Protein AF-A0A5N5TGI3-F1 (afdb_monomer_lite)

Secondary structure (DSSP, 8-state):
------PPP---SS--PBP-----HHHHHHHHHHHHTT--TTTHHHHHHHHHHHHS--SSEEEEEEESS-SS--TT--S-EEEEEEEEEE-SSSSEEEEEEEEEEE--HHHHHHHGGGTT-EEEEEGGGEEEBSS-S-TTS-HHHHHHHHHHHHHIIIIIS-TTTTTTT-----HHHHHHHH-

Radius of gyration: 18.08 Å; chains: 1; bounding box: 42×39×51 Å

pLDDT: mean 83.84, std 17.06, range [30.98, 98.06]

Organism: NCBI:txid96803

Structure (mmCIF, N/CA/C/O backbone):
data_AF-A0A5N5TGI3-F1
#
_entry.id   AF-A0A5N5TGI3-F1
#
loop_
_atom_site.group_PDB
_atom_site.id
_atom_site.type_symbol
_atom_site.label_atom_id
_atom_site.label_alt_id
_atom_site.label_comp_id
_atom_site.label_asym_id
_atom_site.label_entity_id
_atom_site.label_seq_id
_atom_site.pdbx_PDB_ins_code
_atom_site.Cartn_x
_atom_site.Cartn_y
_atom_site.Cartn_z
_atom_site.occupancy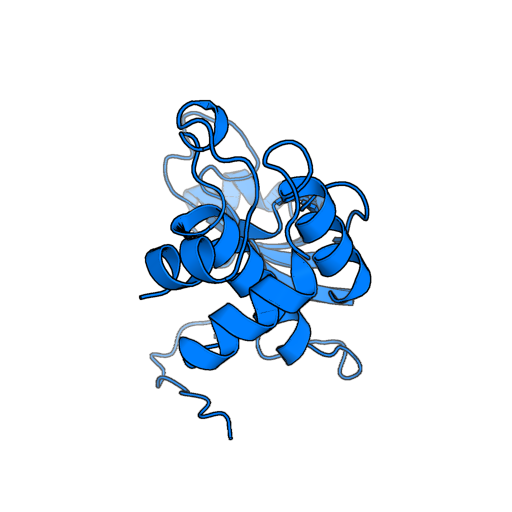
_atom_site.B_iso_or_equiv
_atom_site.auth_seq_id
_atom_site.auth_comp_id
_atom_site.auth_asym_id
_atom_site.auth_atom_id
_atom_site.pdbx_PDB_model_num
ATOM 1 N N . MET A 1 1 ? -19.836 -9.919 -7.451 1.00 32.06 1 MET A N 1
ATOM 2 C CA . MET A 1 1 ? -19.953 -9.987 -8.929 1.00 32.06 1 MET A CA 1
ATOM 3 C C . MET A 1 1 ? -19.371 -8.681 -9.442 1.00 32.06 1 MET A C 1
ATOM 5 O O . MET A 1 1 ? -20.101 -7.710 -9.602 1.00 32.06 1 MET A O 1
ATOM 9 N N . GLU A 1 2 ? -18.046 -8.618 -9.529 1.00 34.22 2 GLU A N 1
ATOM 10 C CA . GLU A 1 2 ? -17.309 -7.374 -9.770 1.00 34.22 2 GLU A CA 1
ATOM 11 C C . GLU A 1 2 ? -17.421 -6.935 -11.227 1.00 34.22 2 GLU A C 1
ATOM 13 O O . GLU A 1 2 ? -17.374 -7.743 -12.157 1.00 34.22 2 GLU A O 1
ATOM 18 N N . LYS A 1 3 ? -17.624 -5.631 -11.418 1.00 42.22 3 LYS A N 1
ATOM 19 C CA . LYS A 1 3 ? -17.668 -4.986 -12.727 1.00 42.22 3 LYS A CA 1
ATOM 20 C C . LYS A 1 3 ? -16.356 -4.242 -12.934 1.00 42.22 3 LYS A C 1
ATOM 22 O O . LYS A 1 3 ? -16.200 -3.121 -12.467 1.00 42.22 3 LYS A O 1
ATOM 27 N N . PHE A 1 4 ? -15.436 -4.860 -13.664 1.00 36.94 4 PHE A N 1
ATOM 28 C CA . PHE A 1 4 ? -14.255 -4.181 -14.188 1.00 36.94 4 PHE A CA 1
ATOM 29 C C . PHE A 1 4 ? -14.679 -3.171 -15.266 1.00 36.94 4 PHE A C 1
ATOM 31 O O . PHE A 1 4 ? -15.306 -3.541 -16.262 1.00 36.94 4 PHE A O 1
ATOM 38 N N . CYS A 1 5 ? -14.346 -1.893 -15.075 1.00 35.75 5 CYS A N 1
ATOM 39 C CA . CYS A 1 5 ? -14.505 -0.856 -16.094 1.00 35.75 5 CYS A CA 1
ATOM 40 C C . CYS A 1 5 ? -13.161 -0.617 -16.791 1.00 35.75 5 CYS A C 1
ATOM 42 O O . CYS A 1 5 ? -12.246 -0.046 -16.206 1.00 35.75 5 CYS A O 1
ATOM 44 N N . ASN A 1 6 ? -13.065 -1.025 -18.059 1.00 35.66 6 ASN A N 1
ATOM 45 C CA . ASN A 1 6 ? -11.975 -0.637 -18.954 1.00 35.66 6 ASN A CA 1
ATOM 46 C C . ASN A 1 6 ? -12.346 0.678 -19.656 1.00 35.66 6 ASN A C 1
ATOM 48 O O . ASN A 1 6 ? -13.255 0.695 -20.488 1.00 35.66 6 ASN A O 1
ATOM 52 N N . GLU A 1 7 ? -11.648 1.773 -19.359 1.00 36.44 7 GLU A N 1
ATOM 53 C CA . GLU A 1 7 ? -11.783 3.021 -20.122 1.00 36.44 7 GLU A CA 1
ATOM 54 C C . GLU A 1 7 ? -10.901 3.007 -21.386 1.00 36.44 7 GLU A C 1
ATOM 56 O O . GLU A 1 7 ? -9.747 2.573 -21.376 1.00 36.44 7 GLU A O 1
ATOM 61 N N . HIS A 1 8 ? -11.476 3.456 -22.510 1.00 34.31 8 HIS A N 1
ATOM 62 C CA . HIS A 1 8 ? -10.884 3.399 -23.850 1.00 34.31 8 HIS A CA 1
ATOM 63 C C . HIS A 1 8 ? -9.869 4.524 -24.147 1.00 34.31 8 HIS A C 1
ATOM 65 O O . HIS A 1 8 ? -9.963 5.653 -23.681 1.00 34.31 8 HIS A O 1
ATOM 71 N N . VAL A 1 9 ? -8.913 4.153 -25.002 1.00 37.53 9 VAL A N 1
ATOM 72 C CA . VAL A 1 9 ? -7.556 4.683 -25.222 1.00 37.53 9 VAL A CA 1
ATOM 73 C C . VAL A 1 9 ? -7.462 5.908 -26.148 1.00 37.53 9 VAL A C 1
ATOM 75 O O . VAL A 1 9 ? -8.116 5.961 -27.186 1.00 37.53 9 VAL A O 1
ATOM 78 N N . SER A 1 10 ? -6.501 6.799 -25.860 1.00 30.98 10 SER A N 1
ATOM 79 C CA . SER A 1 10 ? -5.775 7.600 -26.866 1.00 30.98 10 SER A CA 1
ATOM 80 C C . SER A 1 10 ? -4.310 7.148 -26.910 1.00 30.98 10 SER A C 1
ATOM 82 O O . SER A 1 10 ? -3.642 7.100 -25.882 1.00 30.98 10 SER A O 1
ATOM 84 N N . GLN A 1 11 ? -3.833 6.750 -28.092 1.00 40.31 11 GLN A N 1
ATOM 85 C CA . GLN A 1 11 ? -2.533 6.103 -28.297 1.00 40.31 11 GLN A CA 1
ATOM 86 C C . GLN A 1 11 ? -1.359 7.088 -28.168 1.00 40.31 11 GLN A C 1
ATOM 88 O O . GLN A 1 11 ? -1.268 8.048 -28.932 1.00 40.31 11 GLN A O 1
ATOM 93 N N . SER A 1 12 ? -0.403 6.787 -27.284 1.00 33.88 12 SER A N 1
ATOM 94 C CA . SER A 1 12 ? 0.964 7.323 -27.343 1.00 33.88 12 SER A CA 1
ATOM 95 C C . SER A 1 12 ? 1.976 6.252 -26.901 1.00 33.88 12 SER A C 1
ATOM 97 O O . SER A 1 12 ? 1.602 5.246 -26.302 1.00 33.88 12 SER A O 1
ATOM 99 N N . LYS A 1 13 ? 3.244 6.395 -27.302 1.00 40.88 13 LYS A N 1
ATOM 100 C CA . LYS A 1 13 ? 4.298 5.378 -27.139 1.00 40.88 13 LYS A CA 1
ATOM 101 C C . LYS A 1 13 ? 4.434 4.969 -25.660 1.00 40.88 13 LYS A C 1
ATOM 103 O O . LYS A 1 13 ? 4.725 5.819 -24.831 1.00 40.88 13 LYS A O 1
ATOM 108 N N . ASN A 1 14 ? 4.261 3.671 -25.392 1.00 49.94 14 ASN A N 1
ATOM 109 C CA . ASN A 1 14 ? 4.130 3.007 -24.083 1.00 49.94 14 ASN A CA 1
ATOM 110 C C . ASN A 1 14 ? 2.773 3.233 -23.386 1.00 49.94 14 ASN A C 1
ATOM 112 O O . ASN A 1 14 ? 2.675 3.928 -22.380 1.00 49.94 14 ASN A O 1
ATOM 116 N N . ASN A 1 15 ? 1.724 2.580 -23.903 1.00 54.78 15 ASN A N 1
ATOM 117 C CA . ASN A 1 15 ? 0.422 2.455 -23.238 1.00 54.78 15 ASN A CA 1
ATOM 118 C C . ASN A 1 15 ? 0.537 1.555 -21.989 1.00 54.78 15 ASN A C 1
ATOM 120 O O . ASN A 1 15 ? 0.120 0.398 -22.012 1.00 54.78 15 ASN A O 1
ATOM 124 N N . LEU A 1 16 ? 1.114 2.064 -20.902 1.00 73.12 16 LEU A N 1
ATOM 125 C CA . LEU A 1 16 ? 1.028 1.412 -19.599 1.00 73.12 16 LEU A CA 1
ATOM 126 C C . LEU A 1 16 ? -0.369 1.660 -19.029 1.00 73.12 16 LEU A C 1
ATOM 128 O O . LEU A 1 16 ? -0.721 2.779 -18.662 1.00 73.12 16 LEU A O 1
ATOM 132 N N . GLN A 1 17 ? -1.183 0.612 -18.997 1.00 82.69 17 GLN A N 1
ATOM 133 C CA . GLN A 1 17 ? -2.504 0.639 -18.379 1.00 82.69 17 GLN A CA 1
ATOM 134 C C . GLN A 1 17 ? -2.372 0.241 -16.909 1.00 82.69 17 GLN A C 1
ATOM 136 O O . GLN A 1 17 ? -1.839 -0.831 -16.625 1.00 82.69 17 GLN A O 1
ATOM 141 N N . ILE A 1 18 ? -2.851 1.084 -15.994 1.00 86.31 18 ILE A N 1
ATOM 142 C CA . ILE A 1 18 ? -2.918 0.769 -14.561 1.00 86.31 18 ILE A CA 1
ATOM 143 C C . ILE A 1 18 ? -4.232 0.066 -14.224 1.00 86.31 18 ILE A C 1
ATOM 145 O O . ILE A 1 18 ? -5.259 0.354 -14.840 1.00 86.31 18 ILE A O 1
ATOM 149 N N . VAL A 1 19 ? -4.203 -0.827 -13.239 1.00 82.88 19 VAL A N 1
ATOM 150 C CA . VAL A 1 19 ? -5.418 -1.452 -12.698 1.00 82.88 19 VAL A CA 1
ATOM 151 C C . VAL A 1 19 ? -5.952 -0.592 -11.557 1.00 82.88 19 VAL A C 1
ATOM 153 O O . VAL A 1 19 ? -5.192 0.026 -10.810 1.00 82.88 19 VAL A O 1
ATOM 156 N N . ARG A 1 20 ? -7.276 -0.535 -11.446 1.00 84.00 20 ARG A N 1
ATOM 157 C CA . ARG A 1 20 ? -8.007 0.073 -10.336 1.00 84.00 20 ARG A CA 1
ATOM 158 C C . ARG A 1 20 ? -9.054 -0.921 -9.874 1.00 84.00 20 ARG A C 1
ATOM 160 O O . ARG A 1 20 ? -9.680 -1.571 -10.710 1.00 84.00 20 ARG A O 1
ATOM 167 N N . ALA A 1 21 ? -9.263 -0.996 -8.572 1.00 82.12 21 ALA A N 1
ATOM 168 C CA . ALA A 1 21 ? -10.353 -1.764 -8.000 1.00 82.12 21 ALA A CA 1
ATOM 169 C C . ALA A 1 21 ? -11.447 -0.813 -7.495 1.00 82.12 21 ALA A C 1
ATOM 171 O O . ALA A 1 21 ? -11.179 0.333 -7.128 1.00 82.12 21 ALA A O 1
ATOM 172 N N . THR A 1 22 ? -12.695 -1.271 -7.555 1.00 76.25 22 THR A N 1
ATOM 173 C CA . THR A 1 22 ? -13.863 -0.551 -7.034 1.00 76.25 22 THR A CA 1
ATOM 174 C C . THR A 1 22 ? -14.694 -1.514 -6.201 1.00 76.25 22 THR A C 1
ATOM 176 O O . THR A 1 22 ? -14.703 -2.711 -6.482 1.00 76.25 22 THR A O 1
ATOM 179 N N . TRP A 1 23 ? -15.395 -1.002 -5.189 1.00 75.69 23 TRP A N 1
ATOM 180 C CA . TRP A 1 23 ? -16.174 -1.831 -4.267 1.00 75.69 23 TRP A CA 1
ATOM 181 C C . TRP A 1 23 ? -17.540 -1.243 -3.970 1.00 75.69 23 TRP A C 1
ATOM 183 O O . TRP A 1 23 ? -17.764 -0.042 -4.130 1.00 75.69 23 TRP A O 1
ATOM 193 N N . ASP A 1 24 ? -18.422 -2.110 -3.480 1.00 75.88 24 ASP A N 1
ATOM 194 C CA . ASP A 1 24 ? -19.651 -1.706 -2.815 1.00 75.88 24 ASP A CA 1
ATOM 195 C C . ASP A 1 24 ? -19.344 -1.216 -1.380 1.00 75.88 24 ASP A C 1
ATOM 197 O O . ASP A 1 24 ? -18.581 -1.873 -0.661 1.00 75.88 24 ASP A O 1
ATOM 201 N N . PRO A 1 25 ? -19.916 -0.084 -0.929 1.00 70.12 25 PRO A N 1
ATOM 202 C CA . PRO A 1 25 ? -19.703 0.428 0.426 1.00 70.12 25 PRO A CA 1
ATOM 203 C C . PRO A 1 25 ? -20.082 -0.551 1.552 1.00 70.12 25 PRO A C 1
ATOM 205 O O . PRO A 1 25 ? -19.436 -0.557 2.599 1.00 70.12 25 PRO A O 1
ATOM 208 N N . GLN A 1 26 ? -21.098 -1.403 1.371 1.00 74.00 26 GLN A N 1
ATOM 209 C CA . GLN A 1 26 ? -21.500 -2.374 2.401 1.00 74.00 26 GLN A CA 1
ATOM 210 C C . GLN A 1 26 ? -20.441 -3.462 2.597 1.00 74.00 26 GLN A C 1
ATOM 212 O O . GLN A 1 26 ? -20.137 -3.823 3.735 1.00 74.00 26 GLN A O 1
ATOM 217 N N . ASP A 1 27 ? -19.846 -3.941 1.503 1.00 85.50 27 ASP A N 1
ATOM 218 C CA . ASP A 1 27 ? -18.763 -4.927 1.553 1.00 85.50 27 ASP A CA 1
ATOM 219 C C . ASP A 1 27 ? -17.529 -4.332 2.260 1.00 85.50 27 ASP A C 1
ATOM 221 O O . ASP A 1 27 ? -16.887 -5.000 3.070 1.00 85.50 27 ASP A O 1
ATOM 225 N N . ARG A 1 28 ? -17.265 -3.030 2.061 1.00 86.56 28 ARG A N 1
ATOM 226 C CA . ARG A 1 28 ? -16.152 -2.307 2.703 1.00 86.56 28 ARG A CA 1
ATOM 227 C C . ARG A 1 28 ? -16.255 -2.258 4.225 1.00 86.56 28 ARG A C 1
ATOM 229 O O . ARG A 1 28 ? -15.244 -2.484 4.885 1.00 86.56 28 ARG A O 1
ATOM 236 N N . VAL A 1 29 ? -17.433 -1.961 4.785 1.00 90.31 29 VAL A N 1
ATOM 237 C CA . VAL A 1 29 ? -17.614 -1.924 6.251 1.00 90.31 29 VAL A CA 1
ATOM 238 C C . VAL A 1 29 ? -17.285 -3.288 6.846 1.00 90.31 29 VAL A C 1
ATOM 240 O O . VAL A 1 29 ? -16.459 -3.372 7.751 1.00 90.31 29 VAL A O 1
ATOM 243 N N . LYS A 1 30 ? -17.862 -4.350 6.277 1.00 91.06 30 LYS A N 1
ATOM 244 C CA . LYS A 1 30 ? -17.674 -5.714 6.769 1.00 91.06 30 LYS A CA 1
ATOM 245 C C . LYS A 1 30 ? -16.209 -6.153 6.701 1.00 91.06 30 LYS A C 1
ATOM 247 O O . LYS A 1 30 ? -15.688 -6.715 7.659 1.00 91.06 30 LYS A O 1
ATOM 252 N N . GLU A 1 31 ? -15.531 -5.877 5.589 1.00 92.38 31 GLU A N 1
ATOM 253 C CA . GLU A 1 31 ? -14.104 -6.178 5.457 1.00 92.38 31 GLU A CA 1
ATOM 254 C C . GLU A 1 31 ? -13.264 -5.426 6.497 1.00 92.38 31 GLU A C 1
ATOM 256 O O . GLU A 1 31 ? -12.389 -6.013 7.130 1.00 92.38 31 GLU A O 1
ATOM 261 N N . LEU A 1 32 ? -13.541 -4.139 6.724 1.00 94.50 32 LEU A N 1
ATOM 262 C CA . LEU A 1 32 ? -12.817 -3.348 7.719 1.00 94.50 32 LEU A CA 1
ATOM 263 C C . LEU A 1 32 ? -13.058 -3.847 9.147 1.00 94.50 32 LEU A C 1
ATOM 265 O O . LEU A 1 32 ? -12.121 -3.836 9.942 1.00 94.50 32 LEU A O 1
ATOM 269 N N . GLU A 1 33 ? -14.257 -4.325 9.479 1.00 94.75 33 GLU A N 1
ATOM 270 C CA . GLU A 1 33 ? -14.517 -4.974 10.770 1.00 94.75 33 GLU A CA 1
ATOM 271 C C . GLU A 1 33 ? -13.665 -6.237 10.951 1.00 94.75 33 GLU A C 1
ATOM 273 O O . GLU A 1 33 ? -13.042 -6.425 11.999 1.00 94.75 33 GLU A O 1
ATOM 278 N N . 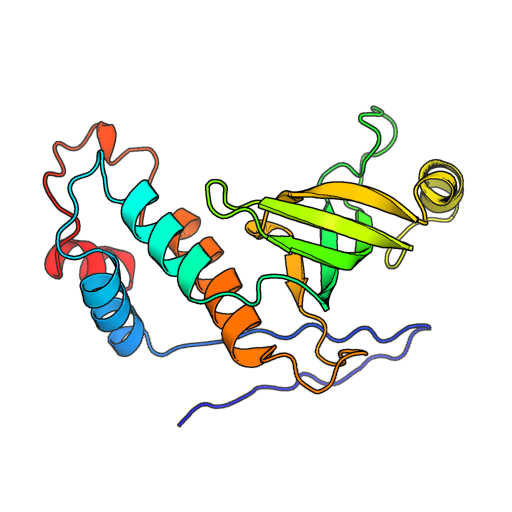GLU A 1 34 ? -13.587 -7.083 9.919 1.00 95.25 34 GLU A N 1
ATOM 279 C CA . GLU A 1 34 ? -12.788 -8.314 9.935 1.00 95.25 34 GLU A CA 1
ATOM 280 C C . GLU A 1 34 ? -11.281 -8.022 10.065 1.00 95.25 34 GLU A C 1
ATOM 282 O O . GLU A 1 34 ? -10.567 -8.731 10.786 1.00 95.25 34 GLU A O 1
ATOM 287 N N . ILE A 1 35 ? -10.805 -6.957 9.410 1.00 95.75 35 ILE A N 1
ATOM 288 C CA . ILE A 1 35 ? -9.406 -6.516 9.438 1.00 95.75 35 ILE A CA 1
ATOM 289 C C . ILE A 1 35 ? -9.056 -5.877 10.787 1.00 95.75 35 ILE A C 1
ATOM 291 O O . ILE A 1 35 ? -8.056 -6.254 11.405 1.00 95.75 35 ILE A O 1
ATOM 295 N N . LEU A 1 36 ? -9.850 -4.903 11.241 1.00 96.19 36 LEU A N 1
ATOM 296 C CA . LEU A 1 36 ? -9.521 -4.036 12.376 1.00 96.19 36 LEU A CA 1
ATOM 297 C C . LEU A 1 36 ? -9.923 -4.630 13.726 1.00 96.19 36 LEU A C 1
ATOM 299 O O . LEU A 1 36 ? -9.265 -4.317 14.713 1.00 96.19 36 LEU A O 1
ATOM 303 N N . GLN A 1 37 ? -10.938 -5.497 13.784 1.00 94.75 37 GLN A N 1
ATOM 304 C CA . GLN A 1 37 ? -11.313 -6.275 14.976 1.00 94.75 37 GLN A CA 1
ATOM 305 C C . GLN A 1 37 ? -11.466 -5.422 16.245 1.00 94.75 37 GLN A C 1
ATOM 307 O O . GLN A 1 37 ? -10.876 -5.728 17.284 1.00 94.75 37 GLN A O 1
ATOM 312 N N . ASP A 1 38 ? -12.215 -4.320 16.146 1.00 94.31 38 ASP A N 1
ATOM 313 C CA . ASP A 1 38 ? -12.394 -3.338 17.223 1.00 94.31 38 ASP A CA 1
ATOM 314 C C . ASP A 1 38 ? -11.065 -2.806 17.793 1.00 94.31 38 ASP A C 1
ATOM 316 O O . ASP A 1 38 ? -10.956 -2.509 18.984 1.00 94.31 38 ASP A O 1
ATOM 320 N N . ALA A 1 39 ? -10.018 -2.689 16.969 1.00 95.38 39 ALA A N 1
ATOM 321 C CA . ALA A 1 39 ? -8.735 -2.163 17.415 1.00 95.38 39 ALA A CA 1
ATOM 322 C C . ALA A 1 39 ? -8.891 -0.774 18.048 1.00 95.38 39 ALA A C 1
ATOM 324 O O . ALA A 1 39 ? -9.630 0.087 17.563 1.00 95.38 39 ALA A O 1
ATOM 325 N N . SER A 1 40 ? -8.147 -0.547 19.128 1.00 94.12 40 SER A N 1
ATOM 326 C CA . SER A 1 40 ? -8.027 0.771 19.738 1.00 94.12 40 SER A CA 1
ATOM 327 C C . SER A 1 40 ? -7.222 1.720 18.852 1.00 94.12 40 SER A C 1
ATOM 329 O O . SER A 1 40 ? -6.457 1.284 17.988 1.00 94.12 40 SER A O 1
ATOM 331 N N . VAL A 1 41 ? -7.363 3.028 19.080 1.00 92.62 41 VAL A N 1
ATOM 332 C CA . VAL A 1 41 ? -6.698 4.070 18.273 1.00 92.62 41 VAL A CA 1
ATOM 333 C C . VAL A 1 41 ? -5.181 3.898 18.202 1.00 92.62 41 VAL A C 1
ATOM 335 O O . VAL A 1 41 ? -4.589 4.128 17.155 1.00 92.62 41 VAL A O 1
ATOM 338 N N . ASP A 1 42 ? -4.547 3.417 19.269 1.00 91.19 42 ASP A N 1
ATOM 339 C CA . ASP A 1 42 ? -3.106 3.146 19.316 1.00 91.19 42 ASP A CA 1
ATOM 340 C C . ASP A 1 42 ? -2.675 1.873 18.559 1.00 91.19 42 ASP A C 1
ATOM 342 O O . ASP A 1 42 ? -1.481 1.653 18.354 1.00 91.19 42 ASP A O 1
ATOM 346 N N . LYS A 1 43 ? -3.620 1.015 18.154 1.00 93.56 43 LYS A N 1
ATOM 347 C CA . LYS A 1 43 ? -3.351 -0.297 17.535 1.00 93.56 43 LYS A CA 1
ATOM 348 C C . LYS A 1 43 ? -3.873 -0.435 16.116 1.00 93.56 43 LYS A C 1
ATOM 350 O O . LYS A 1 43 ? -3.374 -1.297 15.394 1.00 93.56 43 LYS A O 1
ATOM 355 N N . VAL A 1 44 ? -4.852 0.379 15.731 1.00 94.62 44 VAL A N 1
ATOM 356 C CA . VAL A 1 44 ? -5.554 0.281 14.446 1.00 94.62 44 VAL A CA 1
ATOM 357 C C . VAL A 1 44 ? -4.590 0.265 13.261 1.00 94.62 44 VAL A C 1
ATOM 359 O O . VAL A 1 44 ? -4.692 -0.603 12.399 1.00 94.62 44 VAL A O 1
ATOM 362 N N . GLU A 1 45 ? -3.587 1.145 13.267 1.00 93.56 45 GLU A N 1
ATOM 363 C CA . GLU A 1 45 ? -2.625 1.244 12.173 1.00 93.56 45 GLU A CA 1
ATOM 364 C C . GLU A 1 45 ? -1.799 -0.032 12.046 1.00 93.56 45 GLU A C 1
ATOM 366 O O . GLU A 1 45 ? -1.662 -0.595 10.965 1.00 93.56 45 GLU A O 1
ATOM 371 N N . LYS A 1 46 ? -1.294 -0.541 13.172 1.00 93.25 46 LYS A N 1
ATOM 372 C CA . LYS A 1 46 ? -0.490 -1.763 13.201 1.00 93.25 46 LYS A CA 1
ATOM 373 C C . LYS A 1 46 ? -1.301 -2.985 12.770 1.00 93.25 46 LYS A C 1
ATOM 375 O O . LYS A 1 46 ? -0.769 -3.872 12.105 1.00 93.25 46 LYS A O 1
ATOM 380 N N . GLN A 1 47 ? -2.571 -3.043 13.161 1.00 95.38 47 GLN A N 1
ATOM 381 C CA . GLN A 1 47 ? -3.484 -4.105 12.755 1.00 95.38 47 GLN A CA 1
ATOM 382 C C . GLN A 1 47 ? -3.714 -4.072 11.238 1.00 95.38 47 GLN A C 1
ATOM 384 O O . GLN A 1 47 ? -3.602 -5.101 10.573 1.00 95.38 47 GLN A O 1
ATOM 389 N N . PHE A 1 48 ? -3.940 -2.883 10.681 1.00 95.94 48 PHE A N 1
ATOM 390 C CA . PHE A 1 48 ? -4.101 -2.694 9.246 1.00 95.94 48 PHE A CA 1
ATOM 391 C C . PHE A 1 48 ? -2.818 -3.026 8.461 1.00 95.94 48 PHE A C 1
ATOM 393 O O . PHE A 1 48 ? -2.860 -3.759 7.475 1.00 95.94 48 PHE A O 1
ATOM 400 N N . GLN A 1 49 ? -1.653 -2.577 8.938 1.00 95.00 49 GLN A N 1
ATOM 401 C CA . GLN A 1 49 ? -0.347 -2.902 8.349 1.00 95.00 49 GLN A CA 1
ATOM 402 C C . GLN A 1 49 ? -0.082 -4.408 8.307 1.00 95.00 49 GLN A C 1
ATOM 404 O O . GLN A 1 49 ? 0.412 -4.921 7.302 1.00 95.00 49 GLN A O 1
ATOM 409 N N . LYS A 1 50 ? -0.443 -5.124 9.377 1.00 94.44 50 LYS A N 1
ATOM 410 C CA . LYS A 1 50 ? -0.336 -6.581 9.424 1.00 94.44 50 LYS A CA 1
ATOM 411 C C . LYS A 1 50 ? -1.165 -7.224 8.310 1.00 94.44 50 LYS A C 1
ATOM 413 O O . LYS A 1 50 ? -0.616 -8.014 7.546 1.00 94.44 50 LYS A O 1
ATOM 418 N N . TYR A 1 51 ? -2.435 -6.842 8.184 1.00 95.94 51 TYR A N 1
ATOM 419 C CA . TYR A 1 51 ? -3.313 -7.334 7.122 1.00 95.94 51 TYR A CA 1
ATOM 420 C C . TYR A 1 51 ? -2.720 -7.101 5.723 1.00 95.94 51 TYR A C 1
ATOM 422 O O . TYR A 1 51 ? -2.666 -8.033 4.919 1.00 95.94 51 TYR A O 1
ATOM 430 N N . VAL A 1 52 ? -2.202 -5.897 5.457 1.00 96.69 52 VAL A N 1
ATOM 431 C CA . VAL A 1 52 ? -1.537 -5.578 4.183 1.00 96.69 52 VAL A CA 1
ATOM 432 C C . VAL A 1 52 ? -0.366 -6.526 3.933 1.00 96.69 52 VAL A C 1
ATOM 434 O O . VAL A 1 52 ? -0.293 -7.128 2.865 1.00 96.69 52 VAL A O 1
ATOM 437 N N . SER A 1 53 ? 0.526 -6.692 4.914 1.00 93.88 53 SER A N 1
ATOM 438 C CA . SER A 1 53 ? 1.730 -7.522 4.770 1.00 93.88 53 SER A CA 1
ATOM 439 C C . SER A 1 53 ? 1.438 -9.008 4.539 1.00 93.88 53 SER A C 1
ATOM 441 O O . SER A 1 53 ? 2.241 -9.697 3.914 1.00 93.88 53 SER A O 1
ATOM 443 N N . GLU A 1 54 ? 0.301 -9.499 5.037 1.00 94.06 54 GLU A N 1
ATOM 444 C CA . GLU A 1 54 ? -0.126 -10.894 4.895 1.00 94.06 54 GLU A CA 1
ATOM 445 C C . GLU A 1 54 ? -0.852 -11.151 3.565 1.00 94.06 54 GLU A C 1
ATOM 447 O O . GLU A 1 54 ? -0.930 -12.302 3.137 1.00 94.06 54 GLU A O 1
ATOM 452 N N . SER A 1 55 ? -1.360 -10.100 2.911 1.00 95.38 55 SER A N 1
ATOM 453 C CA . SER A 1 55 ? -2.274 -10.221 1.765 1.00 95.38 55 SER A CA 1
ATOM 454 C C . SER A 1 55 ? -1.685 -9.746 0.434 1.00 95.38 55 SER A C 1
ATOM 456 O O . SER A 1 55 ? -2.104 -10.217 -0.621 1.00 95.38 55 SER A O 1
ATOM 458 N N . ILE A 1 56 ? -0.741 -8.800 0.455 1.00 96.31 56 ILE A N 1
ATOM 459 C CA . ILE A 1 56 ? -0.133 -8.246 -0.763 1.00 96.31 56 ILE A CA 1
ATOM 460 C C . ILE A 1 56 ? 0.948 -9.170 -1.333 1.00 96.31 56 ILE A C 1
ATOM 462 O O . ILE A 1 56 ? 1.690 -9.812 -0.588 1.00 96.31 56 ILE A O 1
ATOM 466 N N . GLU A 1 57 ? 1.102 -9.181 -2.660 1.00 96.81 57 GLU A N 1
ATOM 467 C CA . GLU A 1 57 ? 2.225 -9.868 -3.299 1.00 96.81 57 GLU A CA 1
ATOM 468 C C . GLU A 1 57 ? 3.563 -9.262 -2.831 1.00 96.81 57 GLU A C 1
ATOM 470 O O . GLU A 1 57 ? 3.798 -8.055 -2.990 1.00 96.81 57 GLU A O 1
ATOM 475 N N . PRO A 1 58 ? 4.476 -10.067 -2.258 1.00 96.25 58 PRO A N 1
ATOM 476 C CA . PRO A 1 58 ? 5.653 -9.541 -1.572 1.00 96.25 58 PRO A CA 1
ATOM 477 C C . PRO A 1 58 ? 6.739 -9.028 -2.526 1.00 96.25 58 PRO A C 1
ATOM 479 O O . PRO A 1 58 ? 7.636 -8.304 -2.093 1.00 96.25 58 PRO A O 1
ATOM 482 N N . THR A 1 59 ? 6.727 -9.443 -3.795 1.00 96.88 59 THR A N 1
ATOM 483 C CA . THR A 1 59 ? 7.746 -9.110 -4.804 1.00 96.88 59 THR A CA 1
ATOM 484 C C . THR A 1 59 ? 7.314 -9.577 -6.197 1.00 96.88 59 THR A C 1
ATOM 486 O O . THR A 1 59 ? 6.370 -10.352 -6.333 1.00 96.88 59 THR A O 1
ATOM 489 N N . GLY A 1 60 ? 8.039 -9.157 -7.231 1.00 95.38 60 GLY A N 1
ATOM 490 C CA . GLY A 1 60 ? 7.968 -9.722 -8.577 1.00 95.38 60 GLY A CA 1
ATOM 491 C C . GLY A 1 60 ? 6.900 -9.105 -9.471 1.00 95.38 60 GLY A C 1
ATOM 492 O O . GLY A 1 60 ? 6.626 -9.661 -10.532 1.00 95.38 60 GLY A O 1
ATOM 493 N N . TRP A 1 61 ? 6.317 -7.978 -9.059 1.00 96.94 61 TRP A N 1
ATOM 494 C CA . TRP A 1 61 ? 5.270 -7.271 -9.790 1.00 96.94 61 TRP A CA 1
ATOM 495 C C . TRP A 1 61 ? 5.717 -5.879 -10.236 1.00 96.94 61 TRP A C 1
ATOM 497 O O . TRP A 1 61 ? 6.607 -5.266 -9.654 1.00 96.94 61 TRP A O 1
ATOM 507 N N . GLN A 1 62 ? 5.097 -5.380 -11.296 1.00 96.88 62 GLN A N 1
ATOM 508 C CA . GLN A 1 62 ? 5.419 -4.134 -11.973 1.00 96.88 62 GLN A CA 1
ATOM 509 C C . GLN A 1 62 ? 4.358 -3.080 -11.699 1.00 96.88 62 GLN A C 1
ATOM 511 O O . GLN A 1 62 ? 3.148 -3.340 -11.773 1.00 96.88 62 GLN A O 1
ATOM 516 N N . ALA A 1 63 ? 4.817 -1.861 -11.444 1.00 96.69 63 ALA A N 1
ATOM 517 C CA . ALA A 1 63 ? 3.969 -0.739 -11.087 1.00 96.69 63 ALA A CA 1
ATOM 518 C C . ALA A 1 63 ? 4.422 0.556 -11.757 1.00 96.69 63 ALA A C 1
ATOM 520 O O . ALA A 1 63 ? 5.587 0.735 -12.112 1.00 96.69 63 ALA A O 1
ATOM 521 N N . VAL A 1 64 ? 3.489 1.494 -11.866 1.00 95.44 64 VAL A N 1
ATOM 522 C CA . VAL A 1 64 ? 3.801 2.907 -12.031 1.00 95.44 64 VAL A CA 1
ATOM 523 C C . VAL A 1 64 ? 3.981 3.504 -10.641 1.00 95.44 64 VAL A C 1
ATOM 525 O O . VAL A 1 64 ? 3.034 3.551 -9.856 1.00 95.44 64 VAL A O 1
ATOM 528 N N . TRP A 1 65 ? 5.185 3.975 -10.336 1.00 95.00 65 TRP A N 1
ATOM 529 C CA . TRP A 1 65 ? 5.437 4.805 -9.165 1.00 95.00 65 TRP A CA 1
ATOM 530 C C . TRP A 1 65 ? 5.206 6.270 -9.525 1.00 95.00 65 TRP A C 1
ATOM 532 O O . TRP A 1 65 ? 5.941 6.825 -10.344 1.00 95.00 65 TRP A O 1
ATOM 542 N N . ARG A 1 66 ? 4.194 6.894 -8.913 1.00 91.25 66 ARG A N 1
ATOM 543 C CA . ARG A 1 66 ? 3.909 8.327 -9.069 1.00 91.25 66 ARG A CA 1
ATOM 544 C C . ARG A 1 66 ? 4.570 9.110 -7.944 1.00 91.25 66 ARG A C 1
ATOM 546 O O . ARG A 1 66 ? 3.979 9.288 -6.879 1.00 91.25 66 ARG A O 1
ATOM 553 N N . SER A 1 67 ? 5.793 9.571 -8.176 1.00 83.69 67 SER A N 1
ATOM 554 C CA . SER A 1 67 ? 6.526 10.369 -7.196 1.00 83.69 67 SER A CA 1
ATOM 555 C C . SER A 1 67 ? 6.065 11.821 -7.239 1.00 83.69 67 SER A C 1
ATOM 557 O O . SER A 1 67 ? 6.070 12.449 -8.299 1.00 83.69 67 SER A O 1
ATOM 559 N N . GLN A 1 68 ? 5.732 12.392 -6.080 1.00 74.94 68 GLN A N 1
ATOM 560 C CA . GLN A 1 68 ? 5.336 13.801 -5.993 1.00 74.94 68 GLN A CA 1
ATOM 561 C C . GLN A 1 68 ? 6.490 14.768 -6.316 1.00 74.94 68 GLN A C 1
ATOM 563 O O . GLN A 1 68 ? 6.232 15.848 -6.842 1.00 74.94 68 GLN A O 1
ATOM 568 N N . ASN A 1 69 ? 7.746 14.382 -6.047 1.00 65.25 69 ASN A N 1
ATOM 569 C CA . ASN A 1 69 ? 8.919 15.266 -6.155 1.00 65.25 69 ASN A CA 1
ATOM 570 C C . ASN A 1 69 ? 10.100 14.665 -6.954 1.00 65.25 69 ASN A C 1
ATOM 572 O O . ASN A 1 69 ? 11.198 15.219 -6.926 1.00 65.25 69 ASN A O 1
ATOM 576 N N . GLY A 1 70 ? 9.913 13.537 -7.649 1.00 60.06 70 GLY A N 1
ATOM 577 C CA . GLY A 1 70 ? 11.029 12.762 -8.211 1.00 60.06 70 GLY A CA 1
ATOM 578 C C . GLY A 1 70 ? 11.902 12.120 -7.120 1.00 60.06 70 GLY A C 1
ATOM 579 O O . GLY A 1 70 ? 11.528 12.099 -5.946 1.00 60.06 70 GLY A O 1
ATOM 580 N N . ILE A 1 71 ? 13.051 11.550 -7.495 1.00 64.62 71 ILE A N 1
ATOM 581 C CA . ILE A 1 71 ? 13.998 10.946 -6.531 1.00 64.62 71 ILE A CA 1
ATOM 582 C C . ILE A 1 71 ? 14.965 12.002 -5.998 1.00 64.62 71 ILE A C 1
ATOM 584 O O . ILE A 1 71 ? 15.335 11.991 -4.823 1.00 64.62 71 ILE A O 1
ATOM 588 N N . VAL A 1 72 ? 15.394 12.923 -6.861 1.00 57.31 72 VAL A N 1
ATOM 589 C CA . VAL A 1 72 ? 16.290 14.004 -6.468 1.00 57.31 72 VAL A CA 1
ATOM 590 C C . VAL A 1 72 ? 15.470 15.117 -5.822 1.00 57.31 72 VAL A C 1
ATOM 592 O O . VAL A 1 72 ? 14.670 15.769 -6.488 1.00 57.31 72 VAL A O 1
ATOM 595 N N . SER A 1 73 ? 15.741 15.413 -4.546 1.00 52.03 73 SER A N 1
ATOM 596 C CA . SER A 1 73 ? 15.248 16.614 -3.859 1.00 52.03 73 SER A CA 1
ATOM 597 C C . SER A 1 73 ? 15.927 17.870 -4.425 1.00 52.03 73 SER A C 1
ATOM 599 O O . SER A 1 73 ? 16.736 18.527 -3.768 1.00 52.03 73 SER A O 1
ATOM 601 N N . SER A 1 74 ? 15.680 18.176 -5.693 1.00 50.88 74 SER A N 1
ATOM 602 C CA . SER A 1 74 ? 16.126 19.414 -6.308 1.00 50.88 74 SER A CA 1
ATOM 603 C C . SER A 1 74 ? 14.935 20.348 -6.413 1.00 50.88 74 SER A C 1
ATOM 605 O O . SER A 1 74 ? 13.892 19.978 -6.939 1.00 50.88 74 SER A O 1
ATOM 607 N N . GLU A 1 75 ? 15.117 21.601 -6.005 1.00 54.84 75 GLU A N 1
ATOM 608 C CA . GLU A 1 75 ? 14.145 22.692 -6.203 1.00 54.84 75 GLU A CA 1
ATOM 609 C C . GLU A 1 75 ? 13.752 22.898 -7.688 1.00 54.84 75 GLU A C 1
ATOM 611 O O . GLU A 1 75 ? 12.859 23.686 -8.012 1.00 54.84 75 GLU A O 1
ATOM 616 N N . LYS A 1 76 ? 14.450 22.207 -8.601 1.00 54.69 76 LYS A N 1
ATOM 617 C CA . LYS A 1 76 ? 14.250 22.213 -10.050 1.00 54.69 76 LYS A CA 1
ATOM 618 C C . LYS A 1 76 ? 13.168 21.232 -10.509 1.00 54.69 76 LYS A C 1
ATOM 620 O O . LYS A 1 76 ? 12.519 21.508 -11.513 1.00 54.69 76 LYS A O 1
ATOM 625 N N . LEU A 1 77 ? 12.930 20.141 -9.778 1.00 60.19 77 LEU A N 1
ATOM 626 C CA . LEU A 1 77 ? 11.841 19.204 -10.055 1.00 60.19 77 LEU A CA 1
ATOM 627 C C . LEU A 1 77 ? 10.561 19.728 -9.404 1.00 60.19 77 LEU A C 1
ATOM 629 O O . LEU A 1 77 ? 10.230 19.412 -8.269 1.00 60.19 77 LEU A O 1
ATOM 633 N N . LYS A 1 78 ? 9.855 20.595 -10.131 1.00 58.88 78 LYS A N 1
ATOM 634 C CA . LYS A 1 78 ? 8.581 21.183 -9.681 1.00 58.88 78 LYS A CA 1
ATOM 635 C C . LYS A 1 78 ? 7.357 20.360 -10.080 1.00 58.88 78 LYS A C 1
ATOM 637 O O . LYS A 1 78 ? 6.233 20.802 -9.863 1.00 58.88 78 LYS A O 1
ATOM 642 N N . THR A 1 79 ? 7.563 19.217 -10.728 1.00 64.56 79 THR A N 1
ATOM 643 C CA . THR A 1 79 ? 6.495 18.415 -11.324 1.00 64.56 79 THR A CA 1
ATOM 644 C C . THR A 1 79 ? 6.625 16.960 -10.896 1.00 64.56 79 THR A C 1
ATOM 646 O O . THR A 1 79 ? 7.740 16.435 -10.979 1.00 64.56 79 THR A O 1
ATOM 649 N N . PRO A 1 80 ? 5.513 16.302 -10.527 1.00 74.75 80 PRO A N 1
ATOM 650 C CA . PRO A 1 80 ? 5.484 14.864 -10.306 1.00 74.75 80 PRO A CA 1
ATOM 651 C C . PRO A 1 80 ? 6.069 14.094 -11.490 1.00 74.75 80 PRO A C 1
ATOM 653 O O . PRO A 1 80 ? 5.931 14.515 -12.643 1.00 74.75 80 PRO A O 1
ATOM 656 N N . LEU A 1 81 ? 6.720 12.974 -11.191 1.00 84.00 81 LEU A N 1
ATOM 657 C CA . LEU A 1 81 ? 7.296 12.076 -12.184 1.00 84.00 81 LEU A CA 1
ATOM 658 C C . LEU A 1 81 ? 6.761 10.665 -11.994 1.00 84.00 81 LEU A C 1
ATOM 660 O O . LEU A 1 81 ? 6.728 10.146 -10.877 1.00 84.00 81 LEU A O 1
ATOM 664 N N . ASP A 1 82 ? 6.420 10.046 -13.121 1.00 89.31 82 ASP A N 1
ATOM 665 C CA . ASP A 1 82 ? 5.959 8.666 -13.166 1.00 89.31 82 ASP A CA 1
ATOM 666 C C . ASP A 1 82 ? 7.090 7.768 -13.666 1.00 89.31 82 ASP A C 1
ATOM 668 O O . ASP A 1 82 ? 7.629 7.969 -14.762 1.00 89.31 82 ASP A O 1
ATOM 672 N N . TYR A 1 83 ? 7.417 6.752 -12.875 1.00 92.31 83 TYR A N 1
ATOM 673 C CA . TYR A 1 83 ? 8.429 5.750 -13.191 1.00 92.31 83 TYR A CA 1
ATOM 674 C C . TYR A 1 83 ? 7.762 4.388 -13.372 1.00 92.31 83 TYR A C 1
ATOM 676 O O . TYR A 1 83 ? 6.904 4.011 -12.578 1.00 92.31 83 TYR A O 1
ATOM 684 N N . LEU A 1 84 ? 8.178 3.625 -14.383 1.00 94.81 84 LEU A N 1
ATOM 685 C CA . LEU A 1 84 ? 7.927 2.185 -14.407 1.00 94.81 84 LEU A CA 1
ATOM 686 C C . LEU A 1 84 ? 8.931 1.538 -13.462 1.00 94.81 84 LEU A C 1
ATOM 688 O O . LEU A 1 84 ? 10.135 1.782 -13.598 1.00 94.81 84 LEU A O 1
ATOM 692 N N . VAL A 1 85 ? 8.452 0.720 -12.535 1.00 96.94 85 VAL A N 1
ATOM 693 C CA . VAL A 1 85 ? 9.296 0.065 -11.540 1.00 96.94 85 VAL A CA 1
ATOM 694 C C . VAL A 1 85 ? 8.961 -1.416 -11.404 1.00 96.94 85 VAL A C 1
ATOM 696 O O . VAL A 1 85 ? 7.796 -1.800 -11.509 1.00 96.94 85 VAL A O 1
ATOM 699 N N . ASP A 1 86 ? 9.982 -2.221 -11.117 1.00 97.75 86 ASP A N 1
ATOM 700 C CA . ASP A 1 86 ? 9.818 -3.592 -10.635 1.00 97.75 86 ASP A CA 1
ATOM 701 C C . ASP A 1 86 ? 9.845 -3.562 -9.103 1.00 97.75 86 ASP A C 1
ATOM 703 O O . ASP A 1 86 ? 10.805 -3.072 -8.502 1.00 97.75 86 ASP A O 1
ATOM 707 N N . VAL A 1 87 ? 8.809 -4.082 -8.456 1.00 98.06 87 VAL A N 1
ATOM 708 C CA . VAL A 1 87 ? 8.748 -4.224 -7.002 1.00 98.06 87 VAL A CA 1
ATOM 709 C C . VAL A 1 87 ? 9.520 -5.470 -6.604 1.00 98.06 87 VAL A C 1
ATOM 711 O O . VAL A 1 87 ? 9.113 -6.589 -6.906 1.00 98.06 87 VAL A O 1
ATOM 714 N N . VAL A 1 88 ? 10.646 -5.281 -5.919 1.00 97.62 88 VAL A N 1
ATOM 715 C CA . VAL A 1 88 ? 11.547 -6.382 -5.547 1.00 97.62 88 VAL A CA 1
ATOM 716 C C . VAL A 1 88 ? 11.371 -6.834 -4.103 1.00 97.62 88 VAL A C 1
ATOM 718 O O . VAL A 1 88 ? 11.741 -7.960 -3.772 1.00 97.62 88 VAL A O 1
ATOM 721 N N . HIS A 1 89 ? 10.784 -5.998 -3.247 1.00 97.38 89 HIS A N 1
ATOM 722 C CA . HIS A 1 89 ? 10.439 -6.377 -1.881 1.00 97.38 89 HIS A CA 1
ATOM 723 C C . HIS A 1 89 ? 9.405 -5.423 -1.280 1.00 97.38 89 HIS A C 1
ATOM 725 O O . HIS A 1 89 ? 9.628 -4.216 -1.263 1.00 97.38 89 HIS A O 1
ATOM 731 N N . VAL A 1 90 ? 8.318 -5.945 -0.722 1.00 97.19 90 VAL A N 1
ATOM 732 C CA . VAL A 1 90 ? 7.391 -5.199 0.138 1.00 97.19 90 VAL A CA 1
ATOM 733 C 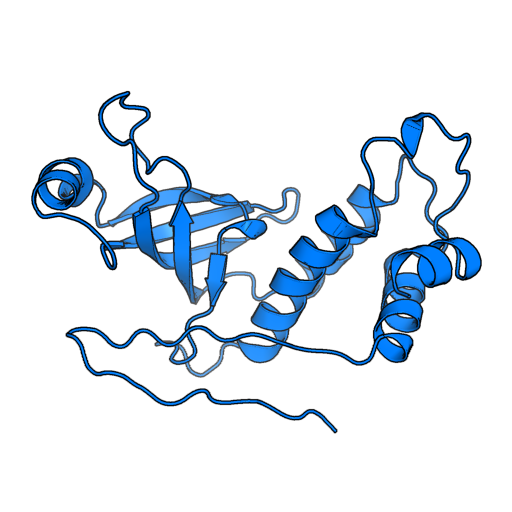C . VAL A 1 90 ? 7.788 -5.404 1.600 1.00 97.19 90 VAL A C 1
ATOM 735 O O . VAL A 1 90 ? 7.986 -6.536 2.043 1.00 97.19 90 VAL A O 1
ATOM 738 N N . SER A 1 91 ? 7.922 -4.309 2.352 1.00 93.69 91 SER A N 1
ATOM 739 C CA . SER A 1 91 ? 8.265 -4.362 3.774 1.00 93.69 91 SER A CA 1
ATOM 740 C C . SER A 1 91 ? 7.118 -4.958 4.591 1.00 93.69 91 SER A C 1
ATOM 742 O O . SER A 1 91 ? 5.953 -4.632 4.391 1.00 93.69 91 SER A O 1
ATOM 744 N N . GLN A 1 92 ? 7.459 -5.807 5.559 1.00 86.56 92 GLN A N 1
ATOM 745 C CA . GLN A 1 92 ? 6.490 -6.395 6.495 1.00 86.56 92 GLN A CA 1
ATOM 746 C C . GLN A 1 92 ? 6.134 -5.462 7.658 1.00 86.56 92 GLN A C 1
ATOM 748 O O . GLN A 1 92 ? 5.185 -5.714 8.394 1.00 86.56 92 GLN A O 1
ATOM 753 N N . PHE A 1 93 ? 6.929 -4.412 7.865 1.00 82.69 93 PHE A N 1
ATOM 754 C CA . PHE A 1 93 ? 6.821 -3.531 9.031 1.00 82.69 93 PHE A CA 1
ATOM 755 C C . PHE A 1 93 ? 6.396 -2.115 8.664 1.00 82.69 93 PHE A C 1
ATOM 757 O O . PHE A 1 93 ? 5.994 -1.345 9.528 1.00 82.69 93 PHE A O 1
ATOM 764 N N . GLU A 1 94 ? 6.521 -1.764 7.389 1.00 87.75 94 GLU A N 1
ATOM 765 C CA . GLU A 1 94 ? 6.261 -0.431 6.876 1.00 87.75 94 GLU A CA 1
ATOM 766 C C . GLU A 1 94 ? 5.431 -0.569 5.607 1.00 87.75 94 GLU A C 1
ATOM 768 O O . GLU A 1 94 ? 5.657 -1.483 4.819 1.00 87.75 94 GLU A O 1
ATOM 773 N N . LEU A 1 95 ? 4.519 0.370 5.354 1.00 94.62 95 LEU A N 1
ATOM 774 C CA . LEU A 1 95 ? 3.769 0.436 4.093 1.00 94.62 95 LEU A CA 1
ATOM 775 C C . LEU A 1 95 ? 4.643 1.000 2.969 1.00 94.62 95 LEU A C 1
ATOM 777 O O . LEU A 1 95 ? 4.338 2.014 2.338 1.00 94.62 95 LEU A O 1
ATOM 781 N N . ARG A 1 96 ? 5.780 0.345 2.755 1.00 96.25 96 ARG A N 1
ATOM 782 C CA . ARG A 1 96 ? 6.828 0.707 1.813 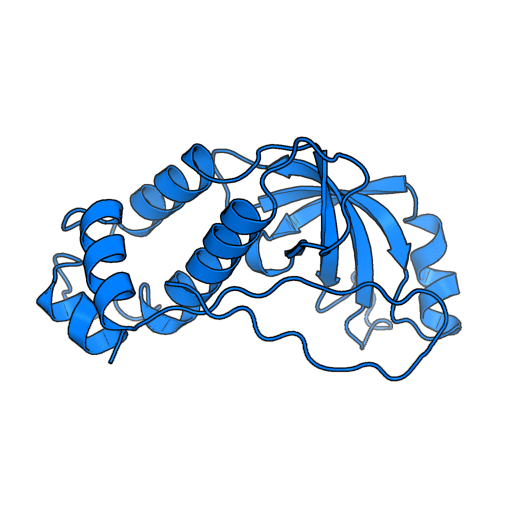1.00 96.25 96 ARG A CA 1
ATOM 783 C C . ARG A 1 96 ? 7.275 -0.509 1.023 1.00 96.25 96 ARG A C 1
ATOM 785 O O . ARG A 1 96 ? 7.204 -1.642 1.494 1.00 96.25 96 ARG A O 1
ATOM 792 N N . ALA A 1 97 ? 7.812 -0.245 -0.157 1.00 97.56 97 ALA A N 1
ATOM 793 C CA . ALA A 1 97 ? 8.446 -1.248 -0.989 1.00 97.56 97 ALA A CA 1
ATOM 794 C C . ALA A 1 97 ? 9.813 -0.771 -1.477 1.00 97.56 97 ALA A C 1
ATOM 796 O O . ALA A 1 97 ? 10.032 0.421 -1.694 1.00 97.56 97 ALA A O 1
ATOM 797 N N . LEU A 1 98 ? 10.726 -1.717 -1.655 1.00 97.69 98 LEU A N 1
ATOM 798 C CA . LEU A 1 98 ? 11.935 -1.552 -2.440 1.00 97.69 98 LEU A CA 1
ATOM 799 C C . LEU A 1 98 ? 11.595 -1.836 -3.902 1.00 97.69 98 LEU A C 1
ATOM 801 O O . LEU A 1 98 ? 11.036 -2.890 -4.225 1.00 97.69 98 LEU A O 1
ATOM 805 N N . VAL A 1 99 ? 11.941 -0.899 -4.777 1.00 97.88 99 VAL A N 1
ATOM 806 C CA . VAL A 1 99 ? 11.644 -0.987 -6.207 1.00 97.88 99 VAL A CA 1
ATOM 807 C C . VAL A 1 99 ? 12.880 -0.690 -7.043 1.00 97.88 99 VAL A C 1
ATOM 809 O O . VAL A 1 99 ? 13.714 0.118 -6.639 1.00 97.88 99 VAL A O 1
ATOM 812 N N . ILE A 1 100 ? 12.984 -1.310 -8.217 1.00 97.56 100 ILE A N 1
ATOM 813 C CA . ILE A 1 100 ? 14.007 -1.017 -9.225 1.00 97.56 100 ILE A CA 1
ATOM 814 C C . ILE A 1 100 ? 13.377 -0.195 -10.340 1.00 97.56 100 ILE A C 1
ATOM 816 O O . ILE A 1 100 ? 12.401 -0.618 -10.958 1.00 97.56 100 ILE A O 1
ATOM 820 N N . ILE A 1 101 ? 13.959 0.962 -10.646 1.00 95.50 101 ILE A N 1
ATOM 821 C CA . ILE A 1 101 ? 13.455 1.838 -11.710 1.00 95.50 101 ILE A CA 1
ATOM 822 C C . ILE A 1 101 ? 13.813 1.268 -13.077 1.00 95.50 101 ILE A C 1
ATOM 824 O O . ILE A 1 101 ? 14.982 1.047 -13.383 1.00 95.50 101 ILE A O 1
ATOM 828 N N . LYS A 1 102 ? 12.812 1.076 -13.929 1.00 94.75 102 LYS A N 1
ATOM 829 C CA . LYS A 1 102 ? 12.970 0.498 -15.270 1.00 94.75 102 LYS A CA 1
ATOM 830 C C . LYS A 1 102 ? 12.923 1.549 -16.358 1.00 94.75 102 LYS A C 1
ATOM 832 O O . LYS A 1 102 ? 13.687 1.478 -17.316 1.00 94.75 102 LYS A O 1
ATOM 837 N N . ALA A 1 103 ? 12.036 2.526 -16.208 1.00 91.75 103 ALA A N 1
ATOM 838 C CA . ALA A 1 103 ? 11.879 3.609 -17.164 1.00 91.75 103 ALA A CA 1
ATOM 839 C C . ALA A 1 103 ? 11.213 4.825 -16.518 1.00 91.75 103 ALA A C 1
ATOM 841 O O . ALA A 1 103 ? 10.564 4.719 -15.480 1.00 91.75 103 ALA A O 1
ATOM 842 N N . ILE A 1 104 ? 11.327 5.969 -17.186 1.00 89.00 104 ILE A N 1
ATOM 843 C CA . ILE A 1 104 ? 10.567 7.182 -16.881 1.00 89.00 104 ILE A CA 1
ATOM 844 C C . ILE A 1 104 ? 9.452 7.284 -17.930 1.00 89.00 104 ILE A C 1
ATOM 846 O O . ILE A 1 104 ? 9.729 7.172 -19.124 1.00 89.00 104 ILE A O 1
ATOM 850 N N . ILE A 1 105 ? 8.200 7.446 -17.497 1.00 85.19 105 ILE A N 1
ATOM 851 C CA . ILE A 1 105 ? 7.012 7.344 -18.364 1.00 85.19 105 ILE A CA 1
ATOM 852 C C . ILE A 1 105 ? 6.484 8.728 -18.745 1.00 85.19 105 ILE A C 1
ATOM 854 O O . ILE A 1 105 ? 6.235 8.995 -19.918 1.00 85.19 105 ILE A O 1
ATOM 858 N N . ASN A 1 106 ? 6.301 9.605 -17.757 1.00 72.69 106 ASN A N 1
ATOM 859 C CA . ASN A 1 106 ? 5.663 10.906 -17.941 1.00 72.69 106 ASN A CA 1
ATOM 860 C C . ASN A 1 106 ? 6.622 12.028 -17.537 1.00 72.69 106 ASN A C 1
ATOM 862 O O . ASN A 1 106 ? 6.602 12.510 -16.405 1.00 72.69 106 ASN A O 1
ATOM 866 N N . SER A 1 107 ? 7.510 12.407 -18.452 1.00 69.19 107 SER A N 1
ATOM 867 C CA . SER A 1 107 ? 8.556 13.395 -18.193 1.00 69.19 107 SER A CA 1
ATOM 868 C C . SER A 1 107 ? 8.773 14.329 -19.378 1.00 69.19 107 SER A C 1
ATOM 870 O O . SER A 1 107 ? 8.658 13.958 -20.546 1.00 69.19 107 SER A O 1
ATOM 872 N N . SER A 1 108 ? 9.119 15.579 -19.066 1.00 74.44 108 SER A N 1
ATOM 873 C CA . SER A 1 108 ? 9.688 16.501 -20.045 1.00 74.44 108 SER A CA 1
ATOM 874 C C . SER A 1 108 ? 11.116 16.070 -20.407 1.00 74.44 108 SER A C 1
ATOM 876 O O . SER A 1 108 ? 11.790 15.395 -19.625 1.00 74.44 108 SER A O 1
ATOM 878 N N . SER A 1 109 ? 11.624 16.511 -21.563 1.00 72.31 109 SER A N 1
ATOM 879 C CA . SER A 1 109 ? 13.008 16.227 -21.975 1.00 72.31 109 SER A CA 1
ATOM 880 C C . SER A 1 109 ? 14.056 16.703 -20.961 1.00 72.31 109 SER A C 1
ATOM 882 O O . SER A 1 109 ? 15.111 16.091 -20.844 1.00 72.31 109 SER A O 1
ATOM 884 N N . GLU A 1 110 ? 13.775 17.777 -20.217 1.00 72.94 110 GLU A N 1
ATOM 885 C CA . GLU A 1 110 ? 14.657 18.281 -19.157 1.00 72.94 110 GLU A CA 1
ATOM 886 C C . GLU A 1 110 ? 14.679 17.338 -17.945 1.00 72.94 110 GLU A C 1
ATOM 888 O O . GLU A 1 110 ? 15.753 16.978 -17.466 1.00 72.94 110 GLU A O 1
ATOM 893 N N . ASN A 1 111 ? 13.508 16.862 -17.508 1.00 72.75 111 ASN A N 1
ATOM 894 C CA . ASN A 1 111 ? 13.399 15.908 -16.405 1.00 72.75 111 ASN A CA 1
ATOM 895 C C . ASN A 1 111 ? 14.062 14.565 -16.751 1.00 72.75 111 ASN A C 1
ATOM 897 O O . ASN A 1 111 ? 14.698 13.964 -15.889 1.00 72.75 111 ASN A O 1
ATOM 901 N N . LEU A 1 112 ? 13.964 14.115 -18.010 1.00 75.25 112 LEU A N 1
ATOM 902 C CA . LEU A 1 112 ? 14.638 12.898 -18.478 1.00 75.25 112 LEU A CA 1
ATOM 903 C C . LEU A 1 112 ? 16.149 12.962 -18.261 1.00 75.25 112 LEU A C 1
ATOM 905 O O . LEU A 1 112 ? 16.709 12.041 -17.681 1.00 75.25 112 LEU A O 1
ATOM 909 N N . ILE A 1 113 ? 16.800 14.056 -18.663 1.00 76.94 113 ILE A N 1
ATOM 910 C CA . ILE A 1 113 ? 18.257 14.208 -18.519 1.00 76.94 113 ILE A CA 1
ATOM 911 C C . ILE A 1 113 ? 18.666 14.187 -17.040 1.00 76.94 113 ILE A C 1
ATOM 913 O O . ILE A 1 113 ? 19.702 13.626 -16.685 1.00 76.94 113 ILE A O 1
ATOM 917 N N . LEU A 1 114 ? 17.858 14.798 -16.170 1.00 75.81 114 LEU A N 1
ATOM 918 C CA . LEU A 1 114 ? 18.143 14.852 -14.737 1.00 75.81 114 LEU A CA 1
ATOM 919 C C . LEU A 1 114 ? 17.996 13.488 -14.059 1.00 75.81 114 LEU A C 1
ATOM 921 O O . LEU A 1 114 ? 18.736 13.205 -13.125 1.00 75.81 114 LEU A O 1
ATOM 925 N N . GLU A 1 115 ? 17.085 12.639 -14.528 1.00 81.69 115 GLU A N 1
ATOM 926 C CA . GLU A 1 115 ? 16.666 11.421 -13.826 1.00 81.69 115 GLU A CA 1
ATOM 927 C C . GLU A 1 115 ? 17.081 10.118 -14.531 1.00 81.69 115 GLU A C 1
ATOM 929 O O . GLU A 1 115 ? 17.004 9.057 -13.921 1.00 81.69 115 GLU A O 1
ATOM 934 N N . GLU A 1 116 ? 17.579 10.157 -15.772 1.00 82.62 116 GLU A N 1
ATOM 935 C CA . GLU A 1 116 ? 18.019 8.970 -16.535 1.00 82.62 116 GLU A CA 1
ATOM 936 C C . GLU A 1 116 ? 19.035 8.125 -15.757 1.00 82.62 116 GLU A C 1
ATOM 938 O O . GLU A 1 116 ? 18.980 6.897 -15.756 1.00 82.62 116 GLU A O 1
ATOM 943 N N . HIS A 1 117 ? 19.927 8.784 -15.020 1.00 85.38 117 HIS A N 1
ATOM 944 C CA . HIS A 1 117 ? 20.932 8.126 -14.192 1.00 85.38 117 HIS A CA 1
ATOM 945 C C . HIS A 1 117 ? 20.342 7.321 -13.013 1.00 85.38 117 HIS A C 1
ATOM 947 O O . HIS A 1 117 ? 21.090 6.623 -12.327 1.00 85.38 117 HIS A O 1
ATOM 953 N N . ASN A 1 118 ? 19.035 7.432 -12.745 1.00 87.88 118 ASN A N 1
ATOM 954 C CA . ASN A 1 118 ? 18.316 6.652 -11.738 1.00 87.88 118 ASN A CA 1
ATOM 955 C C . ASN A 1 118 ? 17.741 5.338 -12.283 1.00 87.88 118 ASN A C 1
ATOM 957 O O . ASN A 1 118 ? 17.292 4.511 -11.494 1.00 87.88 118 ASN A O 1
ATOM 961 N N . ILE A 1 119 ? 17.788 5.100 -13.597 1.00 91.62 119 ILE A N 1
ATOM 962 C CA . ILE A 1 119 ? 17.401 3.808 -14.171 1.00 91.62 119 ILE A CA 1
ATOM 963 C C . ILE A 1 119 ? 18.295 2.702 -13.581 1.00 91.62 119 ILE A C 1
ATOM 965 O O . ILE A 1 119 ? 19.507 2.861 -13.441 1.00 91.62 119 ILE A O 1
ATOM 969 N N . ASN A 1 120 ? 17.680 1.575 -13.231 1.00 94.50 120 ASN A N 1
ATOM 970 C CA . ASN A 1 120 ? 18.239 0.428 -12.511 1.00 94.50 120 ASN A CA 1
ATOM 971 C C . ASN A 1 120 ? 18.674 0.696 -11.060 1.00 94.50 120 ASN A C 1
ATOM 973 O O . ASN A 1 120 ? 19.289 -0.180 -10.452 1.00 94.50 120 ASN A O 1
ATOM 977 N N . LYS A 1 121 ? 18.364 1.862 -10.477 1.00 94.00 121 LYS A N 1
ATOM 978 C CA . LYS A 1 121 ? 18.568 2.075 -9.040 1.00 94.00 121 LYS A CA 1
ATOM 979 C C . LYS A 1 121 ? 17.433 1.474 -8.225 1.00 94.00 121 LYS A C 1
ATOM 981 O O . LYS A 1 121 ? 16.270 1.532 -8.623 1.00 94.00 121 LYS A O 1
ATOM 986 N N . GLU A 1 122 ? 17.808 0.973 -7.056 1.00 95.69 122 GLU A N 1
ATOM 987 C CA . GLU A 1 122 ? 16.884 0.587 -5.999 1.00 95.69 122 GLU A CA 1
ATOM 988 C C . GLU A 1 122 ? 16.475 1.808 -5.173 1.00 95.69 122 GLU A C 1
ATOM 990 O O . GLU A 1 122 ? 17.324 2.593 -4.737 1.00 95.69 122 GLU A O 1
ATOM 995 N N . VAL A 1 123 ? 15.173 1.969 -4.950 1.00 94.56 123 VAL A N 1
ATOM 996 C CA . VAL A 1 123 ? 14.605 3.063 -4.155 1.00 94.56 123 VAL A CA 1
ATOM 997 C C . VAL A 1 123 ? 13.518 2.515 -3.236 1.00 94.56 123 VAL A C 1
ATOM 999 O O . VAL A 1 123 ? 12.726 1.666 -3.636 1.00 94.56 123 VAL A O 1
ATOM 1002 N N . SER A 1 124 ? 13.479 2.999 -1.991 1.00 95.12 124 SER A N 1
ATOM 1003 C CA . SER A 1 124 ? 12.372 2.727 -1.069 1.00 95.12 124 SER A CA 1
ATOM 1004 C C . SER A 1 124 ? 11.265 3.758 -1.270 1.00 95.12 124 SER A C 1
ATOM 1006 O O . SER A 1 124 ? 11.494 4.957 -1.097 1.00 95.12 124 SER A O 1
ATOM 1008 N N . VAL A 1 125 ? 10.068 3.286 -1.600 1.00 95.19 125 VAL A N 1
ATOM 1009 C CA . VAL A 1 125 ? 8.903 4.110 -1.949 1.00 95.19 125 VAL A CA 1
ATOM 1010 C C . VAL A 1 125 ? 7.696 3.718 -1.106 1.00 95.19 125 VAL A C 1
ATOM 1012 O O . VAL A 1 125 ? 7.649 2.616 -0.557 1.00 95.19 125 VAL A O 1
ATOM 1015 N N . SER A 1 126 ? 6.723 4.617 -0.978 1.00 95.25 126 SER A N 1
ATOM 1016 C CA . SER A 1 126 ? 5.473 4.318 -0.273 1.00 95.25 126 SER A CA 1
ATOM 1017 C C . SER A 1 126 ? 4.568 3.431 -1.128 1.00 95.25 126 SER A C 1
ATOM 1019 O O . SER A 1 126 ? 4.418 3.678 -2.325 1.00 95.25 126 SER A O 1
ATOM 1021 N N . LEU A 1 127 ? 3.900 2.446 -0.520 1.00 96.12 127 LEU A N 1
ATOM 1022 C CA . LEU A 1 127 ? 2.881 1.648 -1.215 1.00 96.12 127 LEU A CA 1
ATOM 1023 C C . LEU A 1 127 ? 1.728 2.525 -1.736 1.00 96.12 127 LEU A C 1
ATOM 1025 O O . LEU A 1 127 ? 1.184 2.257 -2.803 1.00 96.12 127 LEU A O 1
ATOM 1029 N N . LEU A 1 128 ? 1.416 3.632 -1.051 1.00 93.56 128 LEU A N 1
ATOM 1030 C CA . LEU A 1 128 ? 0.399 4.603 -1.483 1.00 93.56 128 LEU A CA 1
ATOM 1031 C C . LEU A 1 128 ? 0.682 5.179 -2.883 1.00 93.56 128 LEU A C 1
ATOM 1033 O O . LEU A 1 128 ? -0.247 5.515 -3.623 1.00 93.56 128 LEU A O 1
ATOM 1037 N N . GLU A 1 129 ? 1.957 5.260 -3.266 1.00 93.81 129 GLU A N 1
ATOM 1038 C CA . GLU A 1 129 ? 2.418 5.866 -4.518 1.00 93.81 129 GLU A CA 1
ATOM 1039 C C . GLU A 1 129 ? 2.549 4.859 -5.674 1.00 93.81 129 GLU A C 1
ATOM 1041 O O . GLU A 1 129 ? 2.854 5.264 -6.800 1.00 93.81 129 GLU A O 1
ATOM 1046 N N . LEU A 1 130 ? 2.328 3.564 -5.420 1.00 95.88 130 LEU A N 1
ATOM 1047 C CA . LEU A 1 130 ? 2.455 2.497 -6.414 1.00 95.88 130 LEU A CA 1
ATOM 1048 C C . LEU A 1 130 ? 1.110 2.124 -7.035 1.00 95.88 130 LEU A C 1
ATOM 1050 O O . LEU A 1 130 ? 0.157 1.780 -6.341 1.00 95.88 130 LEU A O 1
ATOM 1054 N N . TYR A 1 131 ? 1.055 2.123 -8.362 1.00 95.25 131 TYR A N 1
ATOM 1055 C CA . TYR A 1 131 ? -0.122 1.747 -9.140 1.00 95.25 131 TYR A CA 1
ATOM 1056 C C . TYR A 1 131 ? 0.220 0.534 -10.003 1.00 95.25 131 TYR A C 1
ATOM 1058 O O . TYR A 1 131 ? 0.986 0.685 -10.959 1.00 95.25 131 TYR A O 1
ATOM 1066 N N . PRO A 1 132 ? -0.301 -0.662 -9.688 1.00 95.81 132 PRO A N 1
ATOM 1067 C CA . PRO A 1 132 ? -0.004 -1.866 -10.446 1.00 95.81 132 PRO A CA 1
ATOM 1068 C C . PRO A 1 132 ? -0.316 -1.705 -11.928 1.00 95.81 132 PRO A C 1
ATOM 1070 O O . PRO A 1 132 ? -1.343 -1.140 -12.317 1.00 95.81 132 PRO A O 1
ATOM 1073 N N . THR A 1 133 ? 0.579 -2.212 -12.768 1.00 94.56 133 THR A N 1
ATOM 1074 C CA . THR A 1 133 ? 0.312 -2.298 -14.203 1.00 94.56 133 THR A CA 1
ATOM 1075 C C . THR A 1 133 ? -0.612 -3.483 -14.487 1.00 94.56 133 THR A C 1
ATOM 1077 O O . THR A 1 133 ? -0.544 -4.520 -13.839 1.00 94.56 133 THR A O 1
ATOM 1080 N N . SER A 1 134 ? -1.502 -3.338 -15.461 1.00 88.19 134 SER A N 1
ATOM 1081 C CA . SER A 1 134 ? -2.417 -4.406 -15.900 1.00 88.19 134 SER A CA 1
ATOM 1082 C C . SER A 1 134 ? -1.704 -5.574 -16.569 1.00 88.19 134 SER A C 1
ATOM 1084 O O . SER A 1 134 ? -2.191 -6.698 -16.526 1.00 88.19 134 SER A O 1
ATOM 1086 N N . HIS A 1 135 ? -0.556 -5.306 -17.187 1.00 88.94 135 HIS A N 1
ATOM 1087 C CA . HIS A 1 135 ? 0.247 -6.303 -17.873 1.00 88.94 135 HIS A CA 1
ATOM 1088 C C . HIS A 1 135 ? 1.528 -6.507 -17.080 1.00 88.94 135 HIS A C 1
ATOM 1090 O O . HIS A 1 135 ? 2.384 -5.628 -17.053 1.00 88.94 135 HIS A O 1
ATOM 1096 N N . GLN A 1 136 ? 1.624 -7.664 -16.439 1.00 93.25 136 GLN A N 1
ATOM 1097 C CA . GLN A 1 136 ? 2.783 -8.087 -15.667 1.00 93.25 136 GLN A CA 1
ATOM 1098 C C . GLN A 1 136 ? 3.688 -8.958 -16.539 1.00 93.25 136 GLN A C 1
ATOM 1100 O O . GLN A 1 136 ? 3.198 -9.795 -17.297 1.00 93.25 136 GLN A O 1
ATOM 1105 N N . GLU A 1 137 ? 5.006 -8.806 -16.415 1.00 90.12 137 GLU A N 1
ATOM 1106 C CA . GLU A 1 137 ? 5.960 -9.760 -17.000 1.00 90.12 137 GLU A CA 1
ATOM 1107 C C . GLU A 1 137 ? 5.862 -11.154 -16.358 1.00 90.12 137 GLU A C 1
ATOM 1109 O O . GLU A 1 137 ? 6.124 -12.156 -17.021 1.00 90.12 137 GLU A O 1
ATOM 1114 N N . ASN A 1 138 ? 5.471 -11.219 -15.082 1.00 88.19 138 ASN A N 1
ATOM 1115 C CA . ASN A 1 138 ? 5.245 -12.460 -14.350 1.00 88.19 138 ASN A CA 1
ATOM 1116 C C . ASN A 1 138 ? 3.742 -12.775 -14.290 1.00 88.19 138 ASN A C 1
ATOM 1118 O O . ASN A 1 138 ? 2.987 -12.099 -13.593 1.00 88.19 138 ASN A O 1
ATOM 1122 N N . ASP A 1 139 ? 3.320 -13.816 -15.004 1.00 86.75 139 ASP A N 1
ATOM 1123 C CA . ASP A 1 139 ? 1.925 -14.252 -15.136 1.00 86.75 139 ASP A CA 1
ATOM 1124 C C . ASP A 1 139 ? 1.390 -15.030 -13.921 1.00 86.75 139 ASP A C 1
ATOM 1126 O O . ASP A 1 139 ? 0.195 -15.311 -13.848 1.00 86.75 139 ASP A O 1
ATOM 1130 N N . VAL A 1 140 ? 2.252 -15.356 -12.952 1.00 90.62 140 VAL A N 1
ATOM 1131 C CA . VAL A 1 140 ? 1.877 -16.059 -11.713 1.00 90.62 140 VAL A CA 1
ATOM 1132 C C . VAL A 1 140 ? 1.396 -15.093 -10.619 1.00 90.62 140 VAL A C 1
ATOM 1134 O O . VAL A 1 140 ? 0.747 -15.524 -9.670 1.00 90.62 140 VAL A O 1
ATOM 1137 N N . ILE A 1 141 ? 1.695 -13.795 -10.741 1.00 91.75 141 ILE A N 1
ATOM 1138 C CA . ILE A 1 141 ? 1.347 -12.770 -9.745 1.00 91.75 141 ILE A CA 1
ATOM 1139 C C . ILE A 1 141 ? -0.160 -12.514 -9.732 1.00 91.75 141 ILE A C 1
ATOM 1141 O O . ILE A 1 141 ? -0.757 -12.203 -10.767 1.00 91.75 141 ILE A O 1
ATOM 1145 N N . ASN A 1 142 ? -0.764 -12.511 -8.542 1.00 92.50 142 ASN A N 1
ATOM 1146 C CA . ASN A 1 142 ? -2.136 -12.052 -8.371 1.00 92.50 142 ASN A CA 1
ATOM 1147 C C . ASN A 1 142 ? -2.195 -10.516 -8.288 1.00 92.50 142 ASN A C 1
ATOM 1149 O O . ASN A 1 142 ? -2.197 -9.897 -7.215 1.00 92.50 142 ASN A O 1
ATOM 1153 N N . ILE A 1 143 ? -2.225 -9.886 -9.464 1.00 93.56 143 ILE A N 1
ATOM 1154 C CA . ILE A 1 143 ? -2.221 -8.426 -9.567 1.00 93.56 143 ILE A CA 1
ATOM 1155 C C . ILE A 1 143 ? -3.554 -7.793 -9.166 1.00 93.56 143 ILE A C 1
ATOM 1157 O O . ILE A 1 143 ? -3.570 -6.643 -8.727 1.00 93.56 143 ILE A O 1
ATOM 1161 N N . GLU A 1 144 ? -4.656 -8.536 -9.278 1.00 91.69 144 GLU A N 1
ATOM 1162 C CA . GLU A 1 144 ? -5.992 -8.092 -8.873 1.00 91.69 144 GLU A CA 1
ATOM 1163 C C . GLU A 1 144 ? -6.029 -7.872 -7.360 1.00 91.69 144 GLU A C 1
ATOM 1165 O O . GLU A 1 144 ? -6.223 -6.739 -6.917 1.00 91.69 144 GLU A O 1
ATOM 1170 N N . THR A 1 145 ? -5.669 -8.891 -6.572 1.00 92.31 145 THR A N 1
ATOM 1171 C CA . THR A 1 145 ? -5.574 -8.765 -5.109 1.00 92.31 145 THR A CA 1
ATOM 1172 C C . THR A 1 145 ? -4.552 -7.707 -4.699 1.00 92.31 145 THR A C 1
ATOM 1174 O O . THR A 1 145 ? -4.838 -6.876 -3.844 1.00 92.31 145 THR A O 1
ATOM 1177 N N . THR A 1 146 ? -3.382 -7.646 -5.343 1.00 95.56 146 THR A N 1
ATOM 1178 C CA . THR A 1 146 ? -2.398 -6.582 -5.055 1.00 95.56 146 THR A CA 1
ATOM 1179 C C . THR A 1 146 ? -2.985 -5.188 -5.277 1.00 95.56 146 THR A C 1
ATOM 1181 O O . THR A 1 146 ? -2.756 -4.276 -4.481 1.00 95.56 146 THR A O 1
ATOM 1184 N N . THR A 1 147 ? -3.767 -5.013 -6.341 1.00 94.62 147 THR A N 1
ATOM 1185 C CA . THR A 1 147 ? -4.431 -3.743 -6.640 1.00 94.62 147 THR A CA 1
ATOM 1186 C C . THR A 1 147 ? -5.470 -3.415 -5.580 1.00 94.62 147 THR A C 1
ATOM 1188 O O . THR A 1 147 ? -5.513 -2.280 -5.108 1.00 94.62 147 THR A O 1
ATOM 1191 N N . GLU A 1 148 ? -6.262 -4.401 -5.164 1.00 93.50 148 GLU A N 1
ATOM 1192 C CA . GLU A 1 148 ? -7.261 -4.217 -4.119 1.00 93.50 148 GLU A CA 1
ATOM 1193 C C . GLU A 1 148 ? -6.636 -3.774 -2.802 1.00 93.50 148 GLU A C 1
ATOM 1195 O O . GLU A 1 148 ? -7.063 -2.772 -2.230 1.00 93.50 148 GLU A O 1
ATOM 1200 N N . ILE A 1 149 ? -5.569 -4.446 -2.365 1.00 95.44 149 ILE A N 1
ATOM 1201 C CA . ILE A 1 149 ? -4.860 -4.082 -1.138 1.00 95.44 149 ILE A CA 1
ATOM 1202 C C . ILE A 1 149 ? -4.322 -2.650 -1.218 1.00 95.44 149 ILE A C 1
ATOM 1204 O O . ILE A 1 149 ? -4.494 -1.876 -0.280 1.00 95.44 149 ILE A O 1
ATOM 1208 N N . LEU A 1 150 ? -3.702 -2.249 -2.331 1.00 95.75 150 LEU A N 1
ATOM 1209 C CA . LEU A 1 150 ? -3.138 -0.899 -2.456 1.00 95.75 150 LEU A CA 1
ATOM 1210 C C . LEU A 1 150 ? -4.201 0.197 -2.381 1.00 95.75 150 LEU A C 1
ATOM 1212 O O . LEU A 1 150 ? -3.970 1.253 -1.795 1.00 95.75 150 LEU A O 1
ATOM 1216 N N . GLU A 1 151 ? -5.364 -0.033 -2.972 1.00 93.12 151 GLU A N 1
ATOM 1217 C CA . GLU A 1 151 ? -6.477 0.906 -2.881 1.00 93.12 151 GLU A CA 1
ATOM 1218 C C . GLU A 1 151 ? -7.129 0.907 -1.496 1.00 93.12 151 GLU A C 1
ATOM 1220 O O . GLU A 1 151 ? -7.502 1.972 -1.005 1.00 93.12 151 GLU A O 1
ATOM 1225 N N . GLN A 1 152 ? -7.188 -0.238 -0.812 1.00 93.62 152 GLN A N 1
ATOM 1226 C CA . GLN A 1 152 ? -7.596 -0.286 0.591 1.00 93.62 152 GLN A CA 1
ATOM 1227 C C . GLN A 1 152 ? -6.652 0.530 1.478 1.00 93.62 152 GLN A C 1
ATOM 1229 O O . GLN A 1 152 ? -7.125 1.219 2.379 1.00 93.62 152 GLN A O 1
ATOM 1234 N N . ILE A 1 153 ? -5.338 0.519 1.211 1.00 94.81 153 ILE A N 1
ATOM 1235 C CA . ILE A 1 153 ? -4.383 1.375 1.932 1.00 94.81 153 ILE A CA 1
ATOM 1236 C C . ILE A 1 153 ? -4.742 2.850 1.744 1.00 94.81 153 ILE A C 1
ATOM 1238 O O . ILE A 1 153 ? -4.812 3.587 2.725 1.00 94.81 153 ILE A O 1
ATOM 1242 N N . ARG A 1 154 ? -4.995 3.289 0.505 1.00 93.12 154 ARG A N 1
ATOM 1243 C CA . ARG A 1 154 ? -5.386 4.684 0.230 1.00 93.12 154 ARG A CA 1
ATOM 1244 C C . ARG A 1 154 ? -6.673 5.043 0.956 1.00 93.12 154 ARG A C 1
ATOM 1246 O O . ARG A 1 154 ? -6.696 6.012 1.708 1.00 93.12 154 ARG A O 1
ATOM 1253 N N . PHE A 1 155 ? -7.697 4.207 0.815 1.00 93.06 155 PHE A N 1
ATOM 1254 C CA . PHE A 1 155 ? -8.984 4.414 1.463 1.00 93.06 155 PHE A CA 1
ATOM 1255 C C . PHE A 1 155 ? -8.862 4.501 2.990 1.00 93.06 155 PHE A C 1
ATOM 1257 O O . PHE A 1 155 ? -9.480 5.371 3.605 1.00 93.06 155 PHE A O 1
ATOM 1264 N N . PHE A 1 156 ? -8.040 3.642 3.599 1.00 94.25 156 PHE A N 1
ATOM 1265 C CA . PHE A 1 156 ? -7.817 3.622 5.041 1.00 94.25 156 PHE A CA 1
ATOM 1266 C C . PHE A 1 156 ? -7.262 4.954 5.555 1.00 94.25 156 PHE A C 1
ATOM 1268 O O . PHE A 1 156 ? -7.815 5.504 6.501 1.00 94.25 156 PHE A O 1
ATOM 1275 N N . TYR A 1 157 ? -6.225 5.508 4.923 1.00 92.56 157 TYR A N 1
ATOM 1276 C CA . TYR A 1 157 ? -5.638 6.782 5.360 1.00 92.56 157 TYR A CA 1
ATOM 1277 C C . TYR A 1 157 ? -6.436 8.019 4.928 1.00 92.56 157 TYR A C 1
ATOM 1279 O O . TYR A 1 157 ? -6.266 9.086 5.514 1.00 92.56 157 TYR A O 1
ATOM 1287 N N . GLU A 1 158 ? -7.296 7.900 3.916 1.00 92.06 158 GLU A N 1
ATOM 1288 C CA . GLU A 1 158 ? -8.156 9.000 3.468 1.00 92.06 158 GLU A CA 1
ATOM 1289 C C . GLU A 1 158 ? -9.448 9.116 4.286 1.00 92.06 158 GLU A C 1
ATOM 1291 O O . GLU A 1 158 ? -9.921 10.229 4.509 1.00 92.06 158 GLU A O 1
ATOM 1296 N N . ASN A 1 159 ? -10.013 7.992 4.738 1.00 92.56 159 ASN A N 1
ATOM 1297 C CA . ASN A 1 159 ? -11.370 7.957 5.297 1.00 92.56 159 ASN A CA 1
ATOM 1298 C C . ASN A 1 159 ? -11.449 7.284 6.668 1.00 92.56 159 ASN A C 1
ATOM 1300 O O . ASN A 1 159 ? -12.285 7.666 7.484 1.00 92.56 159 ASN A O 1
ATOM 1304 N N . ILE A 1 160 ? -10.606 6.280 6.934 1.00 94.12 160 ILE A N 1
ATOM 1305 C CA . ILE A 1 160 ? -10.716 5.470 8.149 1.00 94.12 160 ILE A CA 1
ATOM 1306 C C . ILE A 1 160 ? -9.857 6.026 9.267 1.00 94.12 160 ILE A C 1
ATOM 1308 O O . ILE A 1 160 ? -10.426 6.434 10.258 1.00 94.12 160 ILE A O 1
ATOM 1312 N N . MET A 1 161 ? -8.534 6.044 9.172 1.00 92.31 161 MET A N 1
ATOM 1313 C CA . MET A 1 161 ? -7.680 6.551 10.247 1.00 92.31 161 MET A CA 1
ATOM 1314 C C . MET A 1 161 ? -7.387 8.031 10.026 1.00 92.31 161 MET A C 1
ATOM 1316 O O . MET A 1 161 ? -6.523 8.391 9.226 1.00 92.31 161 MET A O 1
ATOM 1320 N N . LEU A 1 162 ? -8.103 8.893 10.745 1.00 90.75 162 LEU A N 1
ATOM 1321 C CA . LEU A 1 162 ? -8.003 10.337 10.564 1.00 90.75 162 LEU A CA 1
ATOM 1322 C C . LEU A 1 162 ? -7.044 10.942 11.598 1.00 90.75 162 LEU A C 1
ATOM 1324 O O . LEU A 1 162 ? -6.981 10.471 12.737 1.00 90.75 162 LEU A O 1
ATOM 1328 N N . PRO A 1 163 ? -6.304 12.017 11.259 1.00 85.94 163 PRO A N 1
ATOM 1329 C CA . PRO A 1 163 ? -5.316 12.603 12.168 1.00 85.94 163 PRO A CA 1
ATOM 1330 C C . PRO A 1 163 ? -5.892 13.023 13.527 1.00 85.94 163 PRO A C 1
ATOM 1332 O O . PRO A 1 163 ? -5.171 13.059 14.526 1.00 85.94 163 PRO A O 1
ATOM 1335 N N . TRP A 1 164 ? -7.186 13.350 13.567 1.00 86.19 164 TRP A N 1
ATOM 1336 C CA . TRP A 1 164 ? -7.861 13.820 14.770 1.00 86.19 164 TRP A CA 1
ATOM 1337 C C . TRP A 1 164 ? -8.433 12.720 15.670 1.00 86.19 164 TRP A C 1
ATOM 1339 O O . TRP A 1 164 ? -8.849 13.024 16.786 1.00 86.19 164 TRP A O 1
ATOM 1349 N N . ASP A 1 165 ? -8.359 11.449 15.271 1.00 88.19 165 ASP A N 1
ATOM 1350 C CA . ASP A 1 165 ? -8.860 10.317 16.071 1.00 88.19 165 ASP A CA 1
ATOM 1351 C C . ASP A 1 165 ? -8.147 10.180 17.412 1.00 88.19 165 ASP A C 1
ATOM 1353 O O . ASP A 1 165 ? -8.721 9.739 18.406 1.00 88.19 165 ASP A O 1
ATOM 1357 N N . SER A 1 166 ? -6.891 10.621 17.451 1.00 80.81 166 SER A N 1
ATOM 1358 C CA . SER A 1 166 ? -6.094 10.697 18.672 1.00 80.81 166 SER A CA 1
ATOM 1359 C C . SER A 1 166 ? -6.598 11.743 19.679 1.00 80.81 166 SER A C 1
ATOM 1361 O O . SER A 1 166 ? -6.224 11.677 20.850 1.00 80.81 166 SER A O 1
ATOM 1363 N N . PHE A 1 167 ? -7.446 12.688 19.255 1.00 81.81 167 PHE A N 1
ATOM 1364 C CA . PHE A 1 167 ? -7.967 13.774 20.091 1.00 81.81 167 PHE A CA 1
ATOM 1365 C C . PHE A 1 167 ? -9.432 13.580 20.513 1.00 81.81 167 PHE A C 1
ATOM 1367 O O . PHE A 1 167 ? -9.825 14.113 21.546 1.00 81.81 167 PHE A O 1
ATOM 1374 N N . GLU A 1 168 ? -10.239 12.833 19.752 1.00 77.62 168 GLU A N 1
ATOM 1375 C CA . GLU A 1 168 ? -11.703 12.741 19.932 1.00 77.62 168 GLU A CA 1
ATOM 1376 C C . GLU A 1 168 ? -12.177 11.661 20.929 1.00 77.62 168 GLU A C 1
ATOM 1378 O O . GLU A 1 168 ? -13.332 11.249 20.893 1.00 77.62 168 GLU A O 1
ATOM 1383 N N . GLU A 1 169 ? -11.307 11.181 21.826 1.00 74.25 169 GLU A N 1
ATOM 1384 C CA . GLU A 1 169 ? -11.613 10.085 22.772 1.00 74.25 169 GLU A CA 1
ATOM 1385 C C . GLU A 1 169 ? -12.157 8.806 22.095 1.00 74.25 169 GLU A C 1
ATOM 1387 O O . GLU A 1 169 ? -12.833 7.984 22.725 1.00 74.25 169 GLU A O 1
ATOM 1392 N N . ILE A 1 170 ? -11.845 8.594 20.810 1.00 77.56 170 ILE A N 1
ATOM 1393 C CA . ILE A 1 170 ? -12.213 7.362 20.111 1.00 77.56 170 ILE A CA 1
ATOM 1394 C C . ILE A 1 170 ? -11.537 6.199 20.832 1.00 77.56 170 ILE A C 1
ATOM 1396 O O . ILE A 1 170 ? -10.321 6.153 21.000 1.00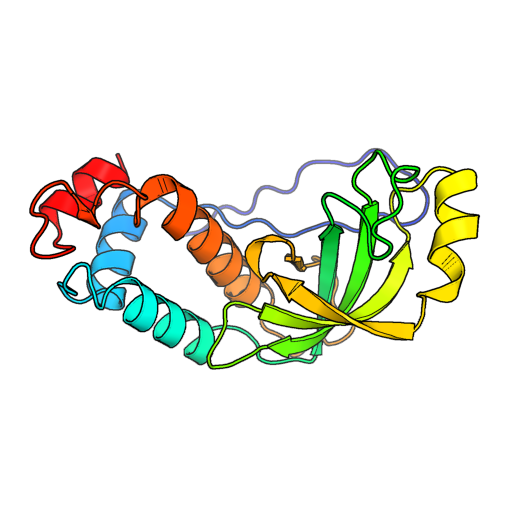 77.56 170 ILE A O 1
ATOM 1400 N N . CYS A 1 171 ? -12.346 5.249 21.289 1.00 79.56 171 CYS A N 1
ATOM 1401 C CA . CYS A 1 171 ? -11.830 4.102 22.023 1.00 79.56 171 CYS A CA 1
ATOM 1402 C C . CYS A 1 171 ? -11.535 2.918 21.098 1.00 79.56 171 CYS A C 1
ATOM 1404 O O . CYS A 1 171 ? -10.559 2.212 21.343 1.00 79.56 171 CYS A O 1
ATOM 1406 N N . LEU A 1 172 ? -12.364 2.691 20.067 1.00 91.38 172 LEU A N 1
ATOM 1407 C CA . LEU A 1 172 ? -12.327 1.501 19.205 1.00 91.38 172 LEU A CA 1
ATOM 1408 C C . LEU A 1 172 ? -12.836 1.813 17.789 1.00 91.38 172 LEU A C 1
ATOM 1410 O O . LEU A 1 172 ? -13.783 2.584 17.626 1.00 91.38 172 LEU A O 1
ATOM 1414 N N . TYR A 1 173 ? -12.262 1.146 16.789 1.00 94.12 173 TYR A N 1
ATOM 1415 C CA . TYR A 1 173 ? -12.729 1.154 15.398 1.00 94.12 173 TYR A CA 1
ATOM 1416 C C . TYR A 1 173 ? -13.787 0.067 15.173 1.00 94.12 173 TYR A C 1
ATOM 1418 O O . TYR A 1 173 ? -13.504 -0.971 14.582 1.00 94.12 173 TYR A O 1
ATOM 1426 N N . ASN A 1 174 ? -14.992 0.306 15.692 1.00 93.19 174 ASN A N 1
ATOM 1427 C CA . ASN A 1 174 ? -16.127 -0.619 15.611 1.00 93.19 174 ASN A CA 1
ATOM 1428 C C . ASN A 1 174 ? -17.042 -0.349 14.404 1.00 93.19 174 ASN A C 1
ATOM 1430 O O . ASN A 1 174 ? -16.918 0.681 13.739 1.00 93.19 174 ASN A O 1
ATOM 1434 N N . GLU A 1 175 ? -18.019 -1.233 14.172 1.00 92.88 175 GLU A N 1
ATOM 1435 C CA . GLU A 1 175 ? -19.000 -1.131 13.079 1.00 92.88 175 GLU A CA 1
ATOM 1436 C C . GLU A 1 175 ? -19.609 0.272 12.940 1.00 92.88 175 GLU A C 1
ATOM 1438 O O . GLU A 1 175 ? -19.663 0.834 11.849 1.00 92.88 175 GLU A O 1
ATOM 1443 N N . SER A 1 176 ? -20.056 0.866 14.053 1.00 92.56 176 SER A N 1
ATOM 1444 C CA . SER A 1 176 ? -20.737 2.163 14.030 1.00 92.56 176 SER A CA 1
ATOM 1445 C C . SER A 1 176 ? -19.816 3.288 13.569 1.00 92.56 1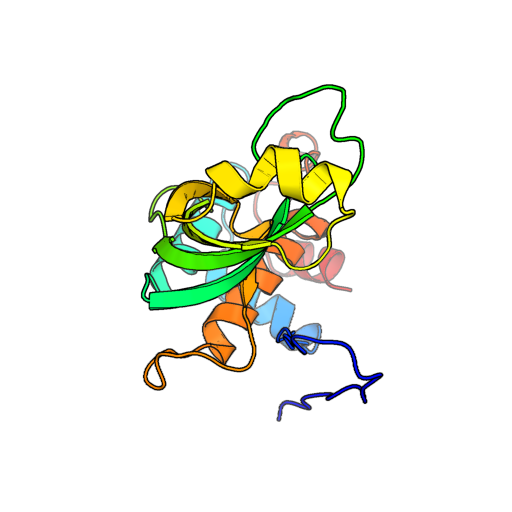76 SER A C 1
ATOM 1447 O O . SER A 1 176 ? -20.270 4.174 12.846 1.00 92.56 176 SER A O 1
ATOM 1449 N N . LEU A 1 177 ? -18.548 3.279 13.992 1.00 92.50 177 LEU A N 1
ATOM 1450 C CA . LEU A 1 177 ? -17.565 4.253 13.527 1.00 92.50 177 LEU A CA 1
ATOM 1451 C C . LEU A 1 177 ? -17.269 4.048 12.040 1.00 92.50 177 LEU A C 1
ATOM 1453 O O . LEU A 1 177 ? -17.237 5.017 11.286 1.00 92.50 177 LEU A O 1
ATOM 1457 N N . LEU A 1 178 ? -17.077 2.795 11.625 1.00 93.50 178 LEU A N 1
ATOM 1458 C CA . LEU A 1 178 ? -16.743 2.446 10.247 1.00 93.50 178 LEU A CA 1
ATOM 1459 C C . LEU A 1 178 ? -17.870 2.822 9.282 1.00 93.50 178 LEU A C 1
ATOM 1461 O O . LEU A 1 178 ? -17.592 3.441 8.261 1.00 93.50 178 LEU A O 1
ATOM 1465 N N . ARG A 1 179 ? -19.138 2.560 9.625 1.00 92.75 179 ARG A N 1
ATOM 1466 C CA . ARG A 1 179 ? -20.296 2.990 8.818 1.00 92.75 179 ARG A CA 1
ATOM 1467 C C . ARG A 1 179 ? -20.298 4.496 8.574 1.00 92.75 179 ARG A C 1
ATOM 1469 O O . ARG A 1 179 ? -20.402 4.914 7.430 1.00 92.75 179 ARG A O 1
ATOM 1476 N N . ASN A 1 180 ? -20.073 5.294 9.619 1.00 91.62 180 ASN A N 1
ATOM 1477 C CA . ASN A 1 180 ? -20.019 6.757 9.508 1.00 91.62 180 ASN A CA 1
ATOM 1478 C C . ASN A 1 180 ? -18.863 7.279 8.636 1.00 91.62 180 ASN A C 1
ATOM 1480 O O . ASN A 1 180 ? -18.878 8.447 8.263 1.00 91.62 180 ASN A O 1
ATOM 1484 N N . ARG A 1 181 ? -17.831 6.463 8.387 1.00 91.00 181 ARG A N 1
ATOM 1485 C CA . ARG A 1 181 ? -16.648 6.832 7.590 1.00 91.00 181 ARG A CA 1
ATOM 1486 C C . ARG A 1 181 ? -16.687 6.296 6.163 1.00 91.00 181 ARG A C 1
ATOM 1488 O O . ARG A 1 181 ? -15.929 6.769 5.323 1.00 91.00 181 ARG A O 1
ATOM 1495 N N . VAL A 1 182 ? -17.511 5.283 5.910 1.00 89.50 182 VAL A N 1
ATOM 1496 C CA . VAL A 1 182 ? -17.647 4.635 4.600 1.00 89.50 182 VAL A CA 1
ATOM 1497 C C . VAL A 1 182 ? -18.830 5.199 3.801 1.00 89.50 182 VAL A C 1
ATOM 1499 O O . VAL A 1 182 ? -18.752 5.219 2.572 1.00 89.50 182 VAL A O 1
ATOM 1502 N N . GLU A 1 183 ? -19.905 5.632 4.472 1.00 75.75 183 GLU A N 1
ATOM 1503 C CA . GLU A 1 183 ? -21.102 6.264 3.874 1.00 75.75 183 GLU A CA 1
ATOM 1504 C C . GLU A 1 183 ? -20.922 7.768 3.605 1.00 75.75 183 GLU A C 1
ATOM 1506 O O . GLU A 1 183 ? -21.411 8.226 2.543 1.00 75.75 183 GLU A O 1
#

InterPro domains:
  IPR045140 SHC SH2 domain-binding protein 1-like [PTHR14695] (22-182)
  IPR057508 SHC SH2 domain-binding protein 1-like, N-terminal domain [PF23762] (27-182)

Sequence (183 aa):
MEKFCNEHVSQSKNNLQIVRATWDPQDRVKELEEILQDASVDKVEKQFQKYVSESIEPTGWQAVWRSQNGIVSSEKLKTPLDYLVDVVHVSQFELRALVIIKAIINSSSENLILEEHNINKEVSVSLLELYPTSHQENDVINIETTTEILEQIRFFYENIMLPWDSFEEICLYNESLLRNRVE

Foldseek 3Di:
DADFDDDDDDDDPDPFAFGAGDDDLVVVLVVLCVQQVFPFLVCSVVSLLQVLLVQADFFQFKWWQFAQQAPDPDPPRNHIWTFIWGFHGQDSRAQKTWIATAGTDDDDPVVCVVCVVSHRPIDIDGLLRTTTTPDGPDPVHPVVSNNVSSVVVVLCDVFNNDPCCVPPPGTTSDSVSSSVRSD